Protein AF-0000000066622523 (afdb_homodimer)

Radius of gyration: 17.55 Å; Cα contacts (8 Å, |Δi|>4): 451; chains: 2; bounding box: 36×66×38 Å

GO terms:
  GO:0005654 nucleoplasm (C, IDA)
  GO:0005730 nucleolus (C, IDA)
  GO:0005829 cytosol (C, IDA)

InterPro domains:
  IPR026074 Microtubule associated protein 1 [PTHR13843] (19-120)

Nearest PDB structures (foldseek):
  5vxs-assembly1_B  TM=5.739E-01  e=3.655E-01  Homo sapiens
  5vxc-assembly1_A  TM=5.594E-01  e=6.070E-01  Homo sapiens
  5vxs-assembly2_E  TM=5.810E-01  e=1.145E+00  Homo sapiens
  6o96-assembly1_K  TM=2.466E-01  e=3.364E+00  Homo sapiens
  5vxs-assembly1_B  TM=5.602E-01  e=2.571E-01  Homo sapiens

Sequence (240 aa):
RWAPRTRPRWTSPCRCPLSSAHLVDEEFFQRVRALCYVISGQDQRKEEGMRAVLDALLASKQHWDRDLQVTLIPTFDSVAMHTWYAETHARHQALGITVLGSNSMVSMQDDAFPACKVEFRWAPRTRPRWTSPCRCPLSSAHLVDEEFFQRVRALCYVISGQDQRKEEGMRAVLDALLASKQHWDRDLQVTLIPTFDSVAMHTWYAETHARHQALGITVLGSNSMVSMQDDAFPACKVEF

pLDDT: mean 84.25, std 15.24, range [25.3, 98.06]

Organism: Homo sapiens (NCBI:txid9606)

Foldseek 3Di:
DPPPQLPADEEEEDEDELVVLVVQALVVCLRYPYQEYEYEYDDLVRCPNVLRNVVSNLVNLVVDPDLQAHEYAYQDDHPSVVVSCVVCVVSCVVSNYHYDDNPFDWDFDPVRTDIDGDDD/DPPPQQPADEDEEDEDELVVLVVQALVVCLRYPYQEYEYEYDDLVRCDNVLRNVVSNLVNLVVDPDLAAHEYAYQDDHPSVVVSCVVCVVSCVVSNYHYDDNPFDWDFDPPRTDIDGDDD

Secondary structure (DSSP, 8-state):
--------EEES-EEEEGGGGGG-SHHHHHHEEESEEEEE-SSGGG-TTHHHHHHHHHHHHTT-SS---EEEEESS--HHHHHHHHHHHHHHHHHTEEE--TTS-EEE-SSS--EEE---/--------EEES-EEEEGGGGGG-SHHHHHHEEESEEEEE-SSGGG-TTHHHHHHHHHHHHTT-SS---EEEEESS--HHHHHHHHHHHHHHHHHTEEE--TT--EEE-TTT--EEE---

Solvent-accessible surface area (backbone atoms only — not comparable to full-atom values): 13118 Å² total; per-residue (Å²): 132,80,69,80,73,66,64,63,41,74,26,39,52,26,42,43,38,32,91,51,28,89,61,41,40,38,65,42,42,55,32,50,43,41,44,25,40,34,39,26,48,78,45,89,85,36,55,54,51,47,66,58,33,55,49,18,45,56,65,27,56,76,67,52,88,63,94,57,38,29,36,38,38,38,39,51,85,48,71,66,58,52,51,49,45,68,76,41,45,72,57,26,63,76,62,37,46,45,77,50,66,40,86,50,41,34,29,32,35,55,101,78,66,38,76,37,78,63,82,126,129,84,67,81,72,66,65,63,38,75,27,44,52,25,42,45,39,31,90,51,31,90,63,41,37,39,66,42,42,54,30,51,42,42,44,26,41,36,40,26,45,80,44,88,85,41,55,55,53,46,67,59,33,56,48,17,46,57,64,27,56,76,67,50,88,61,93,59,39,28,36,39,39,37,41,50,83,50,70,65,60,54,52,49,47,68,76,42,43,70,57,27,63,75,61,38,46,46,78,51,64,39,86,49,39,32,28,28,33,62,103,72,57,46,72,36,77,61,82,128

Structure (mmCIF, N/CA/C/O backbone):
data_AF-0000000066622523-model_v1
#
loop_
_entity.id
_entity.type
_entity.pdbx_description
1 polymer 'Microtubule associated protein 1S'
#
loop_
_atom_site.group_PDB
_atom_site.id
_atom_site.type_symbol
_atom_site.label_atom_id
_atom_site.label_alt_id
_atom_site.label_comp_id
_atom_site.label_asym_id
_atom_site.label_entity_id
_atom_site.label_seq_id
_atom_site.pdbx_PDB_ins_code
_atom_site.Cartn_x
_atom_site.Cartn_y
_atom_site.Cartn_z
_atom_site.occupancy
_atom_site.B_iso_or_equiv
_atom_site.auth_seq_id
_atom_site.auth_comp_id
_atom_site.auth_asym_id
_atom_site.auth_atom_id
_atom_site.pdbx_PDB_model_num
ATOM 1 N N . ARG A 1 1 ? -5.543 -34.656 13.672 1 25.61 1 ARG A N 1
ATOM 2 C CA . ARG A 1 1 ? -5.191 -33.438 14.43 1 25.61 1 ARG A CA 1
ATOM 3 C C . ARG A 1 1 ? -5.441 -32.188 13.609 1 25.61 1 ARG A C 1
ATOM 5 O O . ARG A 1 1 ? -5.121 -32.156 12.414 1 25.61 1 ARG A O 1
ATOM 12 N N . TRP A 1 2 ? -6.438 -31.25 13.898 1 26.34 2 TRP A N 1
ATOM 13 C CA . TRP A 1 2 ? -7.031 -30.125 13.195 1 26.34 2 TRP A CA 1
ATOM 14 C C . TRP A 1 2 ? -5.965 -29.109 12.797 1 26.34 2 TRP A C 1
ATOM 16 O O . TRP A 1 2 ? -5.215 -28.609 13.648 1 26.34 2 TRP A O 1
ATOM 26 N N . ALA A 1 3 ? -5.215 -29.297 11.781 1 37.81 3 ALA A N 1
ATOM 27 C CA . ALA A 1 3 ? -4.344 -28.188 11.383 1 37.81 3 ALA A CA 1
ATOM 28 C C . ALA A 1 3 ? -5.023 -26.844 11.617 1 37.81 3 ALA A C 1
ATOM 30 O O . ALA A 1 3 ? -6.211 -26.688 11.328 1 37.81 3 ALA A O 1
ATOM 31 N N . PRO A 1 4 ? -4.73 -26.062 12.609 1 41.97 4 PRO A N 1
ATOM 32 C CA . PRO A 1 4 ? -5.426 -24.812 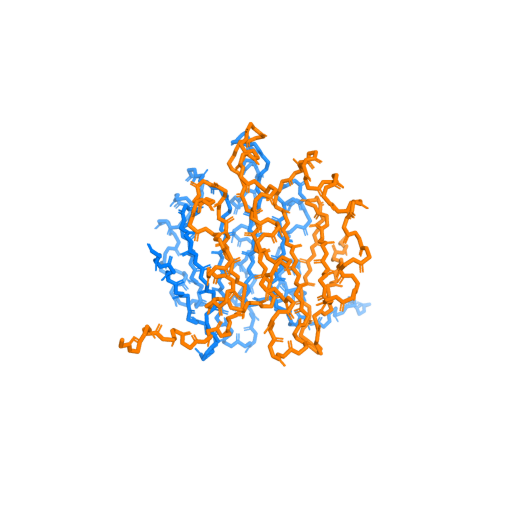12.914 1 41.97 4 PRO A CA 1
ATOM 33 C C . PRO A 1 4 ? -5.793 -24.016 11.664 1 41.97 4 PRO A C 1
ATOM 35 O O . PRO A 1 4 ? -4.922 -23.703 10.844 1 41.97 4 PRO A O 1
ATOM 38 N N . ARG A 1 5 ? -6.922 -24.188 11.055 1 47.81 5 ARG A N 1
ATOM 39 C CA . ARG A 1 5 ? -7.508 -23.547 9.883 1 47.81 5 ARG A CA 1
ATOM 40 C C . ARG A 1 5 ? -7.461 -22.031 10.023 1 47.81 5 ARG A C 1
ATOM 42 O O . ARG A 1 5 ? -8.289 -21.438 10.711 1 47.81 5 ARG A O 1
ATOM 49 N N . THR A 1 6 ? -6.223 -21.594 10.148 1 55.22 6 THR A N 1
ATOM 50 C CA . THR A 1 6 ? -6.273 -20.141 10.312 1 55.22 6 THR A CA 1
ATOM 51 C C . THR A 1 6 ? -7.242 -19.516 9.305 1 55.22 6 THR A C 1
ATOM 53 O O . THR A 1 6 ? -7.223 -19.859 8.125 1 55.22 6 THR A O 1
ATOM 56 N N . ARG A 1 7 ? -8.414 -19.094 9.695 1 68 7 ARG A N 1
ATOM 57 C CA . ARG A 1 7 ? -9.43 -18.375 8.914 1 68 7 ARG A CA 1
ATOM 58 C C . ARG A 1 7 ? -8.789 -17.297 8.047 1 68 7 ARG A C 1
ATOM 60 O O . ARG A 1 7 ? -7.871 -16.609 8.484 1 68 7 ARG A O 1
ATOM 67 N N . PRO A 1 8 ? -9.156 -17.469 6.875 1 76.38 8 PRO A N 1
ATOM 68 C CA . PRO A 1 8 ? -8.641 -16.422 5.996 1 76.38 8 PRO A CA 1
ATOM 69 C C . PRO A 1 8 ? -8.898 -15.016 6.543 1 76.38 8 PRO A C 1
ATOM 71 O O . PRO A 1 8 ? -9.953 -14.766 7.137 1 76.38 8 PRO A O 1
ATOM 74 N N . ARG A 1 9 ? -7.887 -14.242 6.723 1 78.44 9 ARG A N 1
ATOM 75 C CA . ARG A 1 9 ? -7.992 -12.828 7.07 1 78.44 9 ARG A CA 1
ATOM 76 C C . ARG A 1 9 ? -8.023 -11.961 5.816 1 78.44 9 ARG A C 1
ATOM 78 O O . ARG A 1 9 ? -7.117 -12.023 4.984 1 78.44 9 ARG A O 1
ATOM 85 N N . TRP A 1 10 ? -9.234 -11.297 5.578 1 78.94 10 TRP A N 1
ATOM 86 C CA . TRP A 1 10 ? -9.328 -10.336 4.484 1 78.94 10 TRP A CA 1
ATOM 87 C C . TRP A 1 10 ? -8.828 -8.969 4.918 1 78.94 10 TRP A C 1
ATOM 89 O O . TRP A 1 10 ? -9.336 -8.391 5.887 1 78.94 10 TRP A O 1
ATOM 99 N N . THR A 1 11 ? -7.738 -8.57 4.344 1 80 11 THR A N 1
ATOM 100 C CA . THR A 1 11 ? -7.098 -7.34 4.793 1 80 11 THR A CA 1
ATOM 101 C C . THR A 1 11 ? -6.969 -6.348 3.645 1 80 11 THR A C 1
ATOM 103 O O . THR A 1 11 ? -7.164 -6.703 2.48 1 80 11 THR A O 1
ATOM 106 N N . SER A 1 12 ? -6.887 -5.035 4.027 1 82.56 12 SER A N 1
ATOM 107 C CA . SER A 1 12 ? -6.5 -4 3.072 1 82.56 12 SER A CA 1
ATOM 108 C C . SER A 1 12 ? -5.027 -4.109 2.699 1 82.56 12 SER A C 1
ATOM 110 O O . SER A 1 12 ? -4.387 -5.129 2.965 1 82.56 12 SER A O 1
ATOM 112 N N . PRO A 1 13 ? -4.344 -3.148 2.328 1 87.88 13 PRO A N 1
ATOM 113 C CA . PRO A 1 13 ? -3.027 -3.422 1.746 1 87.88 13 PRO A CA 1
ATOM 114 C C . PRO A 1 13 ? -2.107 -4.18 2.701 1 87.88 13 PRO A C 1
ATOM 116 O O . PRO A 1 13 ? -2.143 -3.947 3.912 1 87.88 13 PRO A O 1
ATOM 119 N N . CYS A 1 14 ? -1.389 -5.078 2.191 1 91.5 14 CYS A N 1
ATOM 120 C CA . CYS A 1 14 ? -0.365 -5.836 2.902 1 91.5 14 CYS A CA 1
ATOM 121 C C . CYS A 1 14 ? 1.013 -5.59 2.301 1 91.5 14 CYS A C 1
ATOM 123 O O . CYS A 1 14 ? 1.197 -5.719 1.089 1 91.5 14 CYS A O 1
ATOM 125 N N . ARG A 1 15 ? 1.931 -5.16 3.141 1 92.19 15 ARG A N 1
ATOM 126 C CA . ARG A 1 15 ? 3.311 -5.008 2.688 1 92.19 15 ARG A CA 1
ATOM 127 C C . ARG A 1 15 ? 4.078 -6.316 2.822 1 92.19 15 ARG A C 1
ATOM 129 O O . ARG A 1 15 ? 4.07 -6.941 3.885 1 92.19 15 ARG A O 1
ATOM 136 N N . CYS A 1 16 ? 4.805 -6.617 1.772 1 91.25 16 CYS A N 1
ATOM 137 C CA . CYS A 1 16 ? 5.613 -7.832 1.707 1 91.25 16 CYS A CA 1
ATOM 138 C C . CYS A 1 16 ? 7.059 -7.504 1.347 1 91.25 16 CYS A C 1
ATOM 140 O O . CYS A 1 16 ? 7.426 -7.508 0.17 1 91.25 16 CYS A O 1
ATOM 142 N N . PRO A 1 17 ? 7.898 -7.281 2.342 1 88.06 17 PRO A N 1
ATOM 143 C CA . PRO A 1 17 ? 9.312 -7.047 2.031 1 88.06 17 PRO A CA 1
ATOM 144 C C . PRO A 1 17 ? 10.016 -8.297 1.505 1 88.06 17 PRO A C 1
ATOM 146 O O . PRO A 1 17 ? 9.836 -9.383 2.057 1 88.06 17 PRO A O 1
ATOM 149 N N . LEU A 1 18 ? 10.82 -8.102 0.472 1 88.31 18 LEU A N 1
ATOM 150 C CA . LEU A 1 18 ? 11.5 -9.258 -0.101 1 88.31 18 LEU A CA 1
ATOM 151 C C . LEU A 1 18 ? 12.539 -9.812 0.869 1 88.31 18 LEU A C 1
ATOM 153 O O . LEU A 1 18 ? 12.969 -10.961 0.737 1 88.31 18 LEU A O 1
ATOM 157 N N .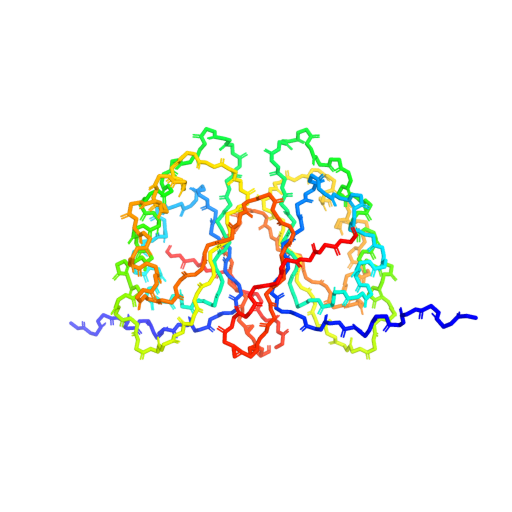 SER A 1 19 ? 12.922 -8.953 1.778 1 85.75 19 SER A N 1
ATOM 158 C CA . SER A 1 19 ? 13.836 -9.438 2.805 1 85.75 19 SER A CA 1
ATOM 159 C C . SER A 1 19 ? 13.219 -10.57 3.613 1 85.75 19 SER A C 1
ATOM 161 O O . SER A 1 19 ? 13.93 -11.352 4.242 1 85.75 19 SER A O 1
ATOM 163 N N . SER A 1 20 ? 11.875 -10.648 3.664 1 87.12 20 SER A N 1
ATOM 164 C CA . SER A 1 20 ? 11.156 -11.703 4.375 1 87.12 20 SER A CA 1
ATOM 165 C C . SER A 1 20 ? 10.43 -12.625 3.408 1 87.12 20 SER A C 1
ATOM 167 O O . SER A 1 20 ? 9.383 -13.18 3.744 1 87.12 20 SER A O 1
ATOM 169 N N . ALA A 1 21 ? 10.977 -12.742 2.287 1 90.62 21 ALA A N 1
ATOM 170 C CA . ALA A 1 21 ? 10.328 -13.516 1.23 1 90.62 21 ALA A CA 1
ATOM 171 C C . ALA A 1 21 ? 10.086 -14.961 1.669 1 90.62 21 ALA A C 1
ATOM 173 O O . ALA A 1 21 ? 9.109 -15.586 1.257 1 90.62 21 ALA A O 1
ATOM 174 N N . HIS A 1 22 ? 10.961 -15.523 2.424 1 90.25 22 HIS A N 1
ATOM 175 C CA . HIS A 1 22 ? 10.852 -16.906 2.855 1 90.25 22 HIS A CA 1
ATOM 176 C C . HIS A 1 22 ? 9.586 -17.141 3.668 1 90.25 22 HIS A C 1
ATOM 178 O O . HIS A 1 22 ? 9.102 -18.266 3.77 1 90.25 22 HIS A O 1
ATOM 184 N N . LEU A 1 23 ? 9 -16.078 4.176 1 91.44 23 LEU A N 1
ATOM 185 C CA . LEU A 1 23 ? 7.793 -16.188 4.988 1 91.44 23 LEU A CA 1
ATOM 186 C C . LEU A 1 23 ? 6.547 -15.961 4.145 1 91.44 23 LEU A C 1
ATOM 188 O O . LEU A 1 23 ? 5.426 -16.203 4.605 1 91.44 23 LEU A O 1
ATOM 192 N N . VAL A 1 24 ? 6.723 -15.578 2.924 1 93.81 24 VAL A N 1
ATOM 193 C CA . VAL A 1 24 ? 5.602 -15.219 2.061 1 93.81 24 VAL A CA 1
ATOM 194 C C . VAL A 1 24 ? 5.387 -16.312 1.018 1 93.81 24 VAL A C 1
ATOM 196 O O . VAL A 1 24 ? 5.613 -16.109 -0.175 1 93.81 24 VAL A O 1
ATOM 199 N N . ASP A 1 25 ? 4.891 -17.422 1.543 1 95.81 25 ASP A N 1
ATOM 200 C CA . ASP A 1 25 ? 4.633 -18.578 0.697 1 95.81 25 ASP A CA 1
ATOM 201 C C . ASP A 1 25 ? 3.141 -18.734 0.415 1 95.81 25 ASP A C 1
ATOM 203 O O . ASP A 1 25 ? 2.35 -17.844 0.714 1 95.81 25 ASP A O 1
ATOM 207 N N . GLU A 1 26 ? 2.775 -19.844 -0.253 1 96.75 26 GLU A N 1
ATOM 208 C CA . GLU A 1 26 ? 1.381 -20.094 -0.614 1 96.75 26 GLU A CA 1
ATOM 209 C C . GLU A 1 26 ? 0.476 -20.031 0.614 1 96.75 26 GLU A C 1
ATOM 211 O O . GLU A 1 26 ? -0.641 -19.516 0.546 1 96.75 26 GLU A O 1
ATOM 216 N N . GLU A 1 27 ? 0.988 -20.578 1.758 1 94.44 27 GLU A N 1
ATOM 217 C CA . GLU A 1 27 ? 0.207 -20.562 2.99 1 94.44 27 GLU A CA 1
ATOM 218 C C . GLU A 1 27 ? -0.057 -19.141 3.469 1 94.44 27 GLU A C 1
ATOM 220 O O . GLU A 1 27 ? -1.137 -18.844 3.986 1 94.44 27 GLU A O 1
ATOM 225 N N . PHE A 1 28 ? 0.966 -18.328 3.396 1 93.62 28 PHE A N 1
ATOM 226 C CA . PHE A 1 28 ? 0.786 -16.922 3.748 1 93.62 28 PHE A CA 1
ATOM 227 C C . PHE A 1 28 ? -0.41 -16.328 3.014 1 93.62 28 PHE A C 1
ATOM 229 O O . PHE A 1 28 ? -1.279 -15.703 3.629 1 93.62 28 PHE A O 1
ATOM 236 N N . PHE A 1 29 ? -0.529 -16.578 1.699 1 94.81 29 PHE A N 1
ATOM 237 C CA . PHE A 1 29 ? -1.565 -15.961 0.875 1 94.81 29 PHE A CA 1
ATOM 238 C C . PHE A 1 29 ? -2.908 -16.656 1.1 1 94.81 29 PHE A C 1
ATOM 240 O O . PHE A 1 29 ? -3.955 -16.109 0.735 1 94.81 29 PHE A O 1
ATOM 247 N N . GLN A 1 30 ? -2.885 -17.859 1.63 1 93.88 30 GLN A N 1
ATOM 248 C CA . GLN A 1 30 ? -4.141 -18.484 2.043 1 93.88 30 GLN A CA 1
ATOM 249 C C . GLN A 1 30 ? -4.691 -17.828 3.305 1 93.88 30 GLN A C 1
ATOM 251 O O . GLN A 1 30 ? -5.906 -17.719 3.475 1 93.88 30 GLN A O 1
ATOM 256 N N . ARG A 1 31 ? -3.773 -17.391 4.113 1 91 31 ARG A N 1
ATOM 257 C CA . ARG A 1 31 ? -4.168 -16.828 5.395 1 91 31 ARG A CA 1
ATOM 258 C C . ARG A 1 31 ? -4.434 -15.328 5.266 1 91 31 ARG A C 1
ATOM 260 O O . ARG A 1 31 ? -5.371 -14.797 5.871 1 91 31 ARG A O 1
ATOM 267 N N . VAL A 1 32 ? -3.566 -14.68 4.539 1 91.62 32 VAL A N 1
ATOM 268 C CA . VAL A 1 32 ? -3.654 -13.234 4.352 1 91.62 32 VAL A CA 1
ATOM 269 C C . VAL A 1 32 ? -4.16 -12.93 2.945 1 91.62 32 VAL A C 1
ATOM 271 O O . VAL A 1 32 ? -3.373 -12.859 1.998 1 91.62 32 VAL A O 1
ATOM 274 N N . ARG A 1 33 ? -5.418 -12.766 2.811 1 92.31 33 ARG A N 1
ATOM 275 C CA . ARG A 1 33 ? -6.059 -12.445 1.54 1 92.31 33 ARG A CA 1
ATOM 276 C C . ARG A 1 33 ? -6.367 -10.953 1.439 1 92.31 33 ARG A C 1
ATOM 278 O O . ARG A 1 33 ? -7.398 -10.492 1.929 1 92.31 33 ARG A O 1
ATOM 285 N N . ALA A 1 34 ? -5.445 -10.242 0.796 1 90.62 34 ALA A N 1
ATOM 286 C CA . ALA A 1 34 ? -5.531 -8.789 0.752 1 90.62 34 ALA A CA 1
ATOM 287 C C . ALA A 1 34 ? -5.969 -8.305 -0.628 1 90.62 34 ALA A C 1
ATOM 289 O O . ALA A 1 34 ? -5.758 -8.992 -1.629 1 90.62 34 ALA A O 1
ATOM 290 N N . LEU A 1 35 ? -6.57 -7.16 -0.624 1 88.19 35 LEU A N 1
ATOM 291 C CA . LEU A 1 35 ? -6.953 -6.547 -1.892 1 88.19 35 LEU A CA 1
ATOM 292 C C . LEU A 1 35 ? -5.73 -6.016 -2.631 1 88.19 35 LEU A C 1
ATOM 294 O O . LEU A 1 35 ? -5.766 -5.844 -3.852 1 88.19 35 LEU A O 1
ATOM 298 N N . CYS A 1 36 ? -4.621 -5.719 -1.892 1 91.12 36 CYS A N 1
ATOM 299 C CA . CYS A 1 36 ? -3.395 -5.164 -2.455 1 91.12 36 CYS A CA 1
ATOM 300 C C . CYS A 1 36 ? -2.168 -5.699 -1.727 1 91.12 36 CYS A C 1
ATOM 302 O O . CYS A 1 36 ? -2.137 -5.73 -0.495 1 91.12 36 CYS A O 1
ATOM 304 N N . TYR A 1 37 ? -1.232 -6.191 -2.473 1 93.06 37 TYR A N 1
ATOM 305 C CA . TYR A 1 37 ? 0.066 -6.562 -1.925 1 93.06 37 TYR A CA 1
ATOM 306 C C . TYR A 1 37 ? 1.157 -5.617 -2.41 1 93.06 37 TYR A C 1
ATOM 308 O O . TYR A 1 37 ? 1.354 -5.457 -3.617 1 93.06 37 TYR A O 1
ATOM 316 N N . VAL A 1 38 ? 1.847 -4.973 -1.503 1 92.38 38 VAL A N 1
ATOM 317 C CA . VAL A 1 38 ? 2.996 -4.129 -1.81 1 92.38 38 VAL A CA 1
ATOM 318 C C . VAL A 1 38 ? 4.285 -4.938 -1.684 1 92.38 38 VAL A C 1
ATOM 320 O O . VAL A 1 38 ? 4.645 -5.379 -0.589 1 92.38 38 VAL A O 1
ATOM 323 N N . ILE A 1 39 ? 4.969 -5.141 -2.826 1 91.88 39 ILE A N 1
ATOM 324 C CA . ILE A 1 39 ? 6.23 -5.867 -2.842 1 91.88 39 ILE A CA 1
ATOM 325 C C . ILE A 1 39 ? 7.395 -4.879 -2.805 1 91.88 39 ILE A C 1
ATOM 327 O O . ILE A 1 39 ? 7.605 -4.125 -3.756 1 91.88 39 ILE A O 1
ATOM 331 N N . SER A 1 40 ? 8.078 -4.918 -1.701 1 88 40 SER A N 1
ATOM 332 C CA . SER A 1 40 ? 9.164 -3.957 -1.537 1 88 40 SER A CA 1
ATOM 333 C C . SER A 1 40 ? 10.516 -4.66 -1.455 1 88 40 SER A C 1
ATOM 335 O O . SER A 1 40 ? 10.602 -5.793 -0.977 1 88 40 SER A O 1
ATOM 337 N N . GLY A 1 41 ? 11.602 -4.012 -2.125 1 78.12 41 GLY A N 1
ATOM 338 C CA . GLY A 1 41 ? 12.977 -4.477 -2.076 1 78.12 41 GLY A CA 1
ATOM 339 C C . GLY A 1 41 ? 13.969 -3.385 -1.708 1 78.12 41 GLY A C 1
ATOM 340 O O . GLY A 1 41 ? 13.672 -2.197 -1.859 1 78.12 41 GLY A O 1
ATOM 341 N N . GLN A 1 42 ? 14.859 -3.633 -0.932 1 62 42 GLN A N 1
ATOM 342 C CA . GLN A 1 42 ? 15.875 -2.648 -0.568 1 62 42 GLN A CA 1
ATOM 343 C C . GLN A 1 42 ? 16.906 -2.482 -1.682 1 62 42 GLN A C 1
ATOM 345 O O . GLN A 1 42 ? 17.453 -1.392 -1.874 1 62 42 GLN A O 1
ATOM 350 N N . ASP A 1 43 ? 17.547 -3.484 -2.277 1 57.97 43 ASP A N 1
ATOM 351 C CA . ASP A 1 43 ? 18.641 -3.414 -3.244 1 57.97 43 ASP A CA 1
ATOM 352 C C . ASP A 1 43 ? 18.328 -4.238 -4.492 1 57.97 43 ASP A C 1
ATOM 354 O O . ASP A 1 43 ? 17.5 -5.148 -4.445 1 57.97 43 ASP A O 1
ATOM 358 N N . GLN A 1 44 ? 18.703 -3.527 -5.699 1 54.88 44 GLN A N 1
ATOM 359 C CA . GLN A 1 44 ? 18.609 -4.258 -6.961 1 54.88 44 GLN A CA 1
ATOM 360 C C . GLN A 1 44 ? 18.922 -5.742 -6.758 1 54.88 44 GLN A C 1
ATOM 362 O O . GLN A 1 44 ? 18.406 -6.59 -7.488 1 54.88 44 GLN A O 1
ATOM 367 N N . ARG A 1 45 ? 20.031 -5.902 -5.953 1 52.47 45 ARG A N 1
ATOM 368 C CA . ARG A 1 45 ? 20.516 -7.27 -5.762 1 52.47 45 ARG A CA 1
ATOM 369 C C . ARG A 1 45 ? 19.469 -8.125 -5.055 1 52.47 45 ARG A C 1
ATOM 371 O O . ARG A 1 45 ? 19.516 -9.352 -5.129 1 52.47 45 ARG A O 1
ATOM 378 N N . LYS A 1 46 ? 18.328 -7.484 -4.66 1 65.19 46 LYS A N 1
ATOM 379 C C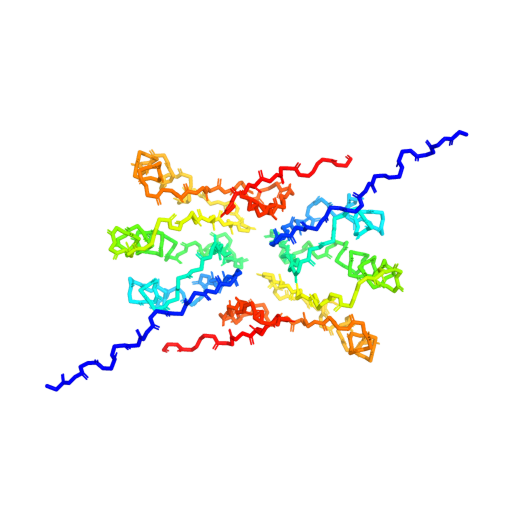A . LYS A 1 46 ? 17.578 -8.305 -3.705 1 65.19 46 LYS A CA 1
ATOM 380 C C . LYS A 1 46 ? 16.219 -8.695 -4.258 1 65.19 46 LYS A C 1
ATOM 382 O O . LYS A 1 46 ? 15.227 -8.695 -3.531 1 65.19 46 LYS A O 1
ATOM 387 N N . GLU A 1 47 ? 16.266 -8.781 -5.504 1 82.12 47 GLU A N 1
ATOM 388 C CA . GLU A 1 47 ? 15.023 -9.367 -6.016 1 82.12 47 GLU A CA 1
ATOM 389 C C . GLU A 1 47 ? 14.961 -10.867 -5.723 1 82.12 47 GLU A C 1
ATOM 391 O O . GLU A 1 47 ? 14.047 -11.555 -6.184 1 82.12 47 GLU A O 1
ATOM 396 N N . GLU A 1 48 ? 15.906 -11.203 -5.027 1 86 48 GLU A N 1
ATOM 397 C CA . GLU A 1 48 ? 15.898 -12.609 -4.633 1 86 48 GLU A CA 1
ATOM 398 C C . GLU A 1 48 ? 14.602 -12.977 -3.924 1 86 48 GLU A C 1
ATOM 400 O O . GLU A 1 48 ? 14.18 -12.289 -2.992 1 86 48 GLU A O 1
ATOM 405 N N . GLY A 1 49 ? 13.945 -14.07 -4.402 1 90.81 49 GLY A N 1
ATOM 406 C CA . GLY A 1 49 ? 12.703 -14.539 -3.809 1 90.81 49 GLY A CA 1
ATOM 407 C C . GLY A 1 49 ? 11.469 -13.953 -4.473 1 90.81 49 GLY A C 1
ATOM 408 O O . GLY A 1 49 ? 10.352 -14.398 -4.211 1 90.81 49 GLY A O 1
ATOM 409 N N . MET A 1 50 ? 11.703 -13.039 -5.352 1 93.12 50 MET A N 1
ATOM 410 C CA . MET A 1 50 ? 10.578 -12.352 -5.98 1 93.12 50 MET A CA 1
ATOM 411 C C . MET A 1 50 ? 9.711 -13.336 -6.762 1 93.12 50 MET A C 1
ATOM 413 O O . MET A 1 50 ? 8.492 -13.367 -6.578 1 93.12 50 MET A O 1
ATOM 417 N N . ARG A 1 51 ? 10.344 -14.195 -7.602 1 94.56 51 ARG A N 1
ATOM 418 C CA . ARG A 1 51 ? 9.586 -15.141 -8.414 1 94.56 51 ARG A CA 1
ATOM 419 C C . ARG A 1 51 ? 8.805 -16.109 -7.535 1 94.56 51 ARG A C 1
ATOM 421 O O . ARG A 1 51 ? 7.645 -16.422 -7.82 1 94.56 51 ARG A O 1
ATOM 428 N N . ALA A 1 52 ? 9.469 -16.516 -6.484 1 96 52 ALA A N 1
ATOM 429 C CA . ALA A 1 52 ? 8.812 -17.453 -5.578 1 96 52 ALA A CA 1
ATOM 430 C C . ALA A 1 52 ? 7.586 -16.812 -4.934 1 96 52 ALA A C 1
ATOM 432 O O . ALA A 1 52 ? 6.535 -17.453 -4.812 1 96 52 ALA A O 1
ATOM 433 N N . VAL A 1 53 ? 7.703 -15.602 -4.527 1 95.69 53 VAL A N 1
ATOM 434 C CA . VAL A 1 53 ? 6.609 -14.867 -3.898 1 95.69 53 VAL A CA 1
ATOM 435 C C . VAL A 1 53 ? 5.465 -14.695 -4.895 1 95.69 53 VAL A C 1
ATOM 437 O O . VAL A 1 53 ? 4.305 -14.969 -4.57 1 95.69 53 VAL A O 1
ATOM 440 N N . LEU A 1 54 ? 5.785 -14.297 -6.078 1 97.12 54 LEU A N 1
ATOM 441 C CA . LEU A 1 54 ? 4.781 -14.039 -7.105 1 97.12 54 LEU A CA 1
ATOM 442 C C . LEU A 1 54 ? 4.066 -15.336 -7.496 1 97.12 54 LEU A C 1
ATOM 444 O O . LEU A 1 54 ? 2.84 -15.352 -7.617 1 97.12 54 LEU A O 1
ATOM 448 N N . ASP A 1 55 ? 4.844 -16.391 -7.637 1 97.75 55 ASP A N 1
ATOM 449 C CA . ASP A 1 55 ? 4.258 -17.703 -7.953 1 97.75 55 ASP A CA 1
ATOM 450 C C . ASP A 1 55 ? 3.355 -18.188 -6.82 1 97.75 55 ASP A C 1
ATOM 452 O O . ASP A 1 55 ? 2.336 -18.828 -7.066 1 97.75 55 ASP A O 1
ATOM 456 N N . ALA A 1 56 ? 3.754 -17.953 -5.625 1 98.06 56 ALA A N 1
ATOM 457 C CA . ALA A 1 56 ? 2.955 -18.344 -4.469 1 98.06 56 ALA A CA 1
ATOM 458 C C . ALA A 1 56 ? 1.594 -17.656 -4.48 1 98.06 56 ALA A C 1
ATOM 460 O O . ALA A 1 56 ? 0.578 -18.266 -4.141 1 98.06 56 ALA A O 1
ATOM 461 N N . LEU A 1 57 ? 1.589 -16.406 -4.836 1 97.5 57 LEU A N 1
ATOM 462 C CA . LEU A 1 57 ? 0.317 -15.703 -4.93 1 97.5 57 LEU A CA 1
ATOM 463 C C . LEU A 1 57 ? -0.597 -16.359 -5.957 1 97.5 57 LEU A C 1
ATOM 465 O O . LEU A 1 57 ? -1.775 -16.609 -5.684 1 97.5 57 LEU A O 1
ATOM 469 N N . LEU A 1 58 ? -0.07 -16.703 -7.133 1 97.81 58 LEU A N 1
ATOM 470 C CA . LEU A 1 58 ? -0.859 -17.344 -8.188 1 97.81 58 LEU A CA 1
ATOM 471 C C . LEU A 1 58 ? -1.409 -18.688 -7.719 1 97.81 58 LEU A C 1
ATOM 473 O O . LEU A 1 58 ? -2.592 -18.984 -7.91 1 97.81 58 LEU A O 1
ATOM 477 N N . ALA A 1 59 ? -0.498 -19.391 -7.152 1 97.88 59 ALA A N 1
ATOM 478 C CA . ALA A 1 59 ? -0.869 -20.719 -6.695 1 97.88 59 ALA A CA 1
ATOM 479 C C . ALA A 1 59 ? -1.989 -20.656 -5.66 1 97.88 59 ALA A C 1
ATOM 481 O O . ALA A 1 59 ? -2.889 -21.5 -5.656 1 97.88 59 ALA A O 1
ATOM 482 N N . SER A 1 60 ? -1.92 -19.703 -4.758 1 97.38 60 SER A N 1
ATOM 483 C CA . SER A 1 60 ? -2.922 -19.578 -3.703 1 97.38 60 SER A CA 1
ATOM 484 C C . SER A 1 60 ? -4.23 -19.016 -4.246 1 97.38 60 SER A C 1
ATOM 486 O O . SER A 1 60 ? -5.312 -19.5 -3.896 1 97.38 60 SER A O 1
ATOM 488 N N . LYS A 1 61 ? -4.102 -18 -5.082 1 96.44 61 LYS A N 1
ATOM 489 C CA . LYS A 1 61 ? -5.262 -17.25 -5.57 1 96.44 61 LYS A CA 1
ATOM 490 C C . LYS A 1 61 ? -6.254 -18.172 -6.266 1 96.44 61 LYS A C 1
ATOM 492 O O . LYS A 1 61 ? -7.465 -17.953 -6.219 1 96.44 61 LYS A O 1
ATOM 497 N N . GLN A 1 62 ? -5.812 -19.203 -6.902 1 95.31 62 GLN A N 1
ATOM 498 C CA . GLN A 1 62 ? -6.672 -20.141 -7.621 1 95.31 62 GLN A CA 1
ATOM 499 C C . GLN A 1 62 ? -7.645 -20.844 -6.668 1 95.31 62 GLN A C 1
ATOM 501 O O . GLN A 1 62 ? -8.68 -21.359 -7.098 1 95.31 62 GLN A O 1
ATOM 506 N N . HIS A 1 63 ? -7.312 -20.75 -5.371 1 95.12 63 HIS A N 1
ATOM 507 C CA . HIS A 1 63 ? -8.102 -21.5 -4.406 1 95.12 63 HIS A CA 1
ATOM 508 C C . HIS A 1 63 ? -8.969 -20.578 -3.561 1 95.12 63 HIS A C 1
ATOM 510 O O . HIS A 1 63 ? -9.703 -21.031 -2.684 1 95.12 63 HIS A O 1
ATOM 516 N N . TRP A 1 64 ? -8.781 -19.297 -3.811 1 94.19 64 TRP A N 1
ATOM 517 C CA . TRP A 1 64 ? -9.594 -18.359 -3.029 1 94.19 64 TRP A CA 1
ATOM 518 C C . TRP A 1 64 ? -11.07 -18.531 -3.338 1 94.19 64 TRP A C 1
ATOM 520 O O . TRP A 1 64 ? -11.453 -18.781 -4.488 1 94.19 64 TRP A O 1
ATOM 530 N N . ASP A 1 65 ? -11.914 -18.391 -2.385 1 89.75 65 ASP A N 1
ATOM 531 C CA . ASP A 1 65 ? -13.344 -18.625 -2.52 1 89.75 65 ASP A CA 1
ATOM 532 C C . ASP A 1 65 ? -14.062 -17.375 -3.023 1 89.75 65 ASP A C 1
ATOM 534 O O . ASP A 1 65 ? -15.164 -17.469 -3.574 1 89.75 65 ASP A O 1
ATOM 538 N N . ARG A 1 66 ? -13.484 -16.266 -2.828 1 86.5 66 ARG A N 1
ATOM 539 C CA . ARG A 1 66 ? -14.07 -15.008 -3.291 1 86.5 66 ARG A CA 1
ATOM 540 C C . ARG A 1 66 ? -13.375 -14.508 -4.547 1 86.5 66 ARG A C 1
ATOM 542 O O . ARG A 1 66 ? -12.156 -14.672 -4.695 1 86.5 66 ARG A O 1
ATOM 549 N N . ASP A 1 67 ? -14.258 -13.906 -5.41 1 88.12 67 ASP A N 1
ATOM 550 C CA . ASP A 1 67 ? -13.703 -13.289 -6.613 1 88.12 67 ASP A CA 1
ATOM 551 C C . ASP A 1 67 ? -13.109 -11.922 -6.309 1 88.12 67 ASP A C 1
ATOM 553 O O . ASP A 1 67 ? -13.484 -10.922 -6.922 1 88.12 67 ASP A O 1
ATOM 557 N N . LEU A 1 68 ? -12.219 -11.992 -5.395 1 87 68 LEU A N 1
ATOM 558 C CA . LEU A 1 68 ? -11.57 -10.758 -4.969 1 87 68 LEU A CA 1
ATOM 559 C C . LEU A 1 68 ? -10.523 -10.32 -5.984 1 87 68 LEU A C 1
ATOM 561 O O . LEU A 1 68 ? -9.648 -11.102 -6.363 1 87 68 LEU A O 1
ATOM 565 N N . GLN A 1 69 ? -10.711 -9.078 -6.473 1 90.19 69 GLN A N 1
ATOM 566 C CA . GLN A 1 69 ? -9.648 -8.508 -7.297 1 90.19 69 GLN A CA 1
ATOM 567 C C . GLN A 1 69 ? -8.43 -8.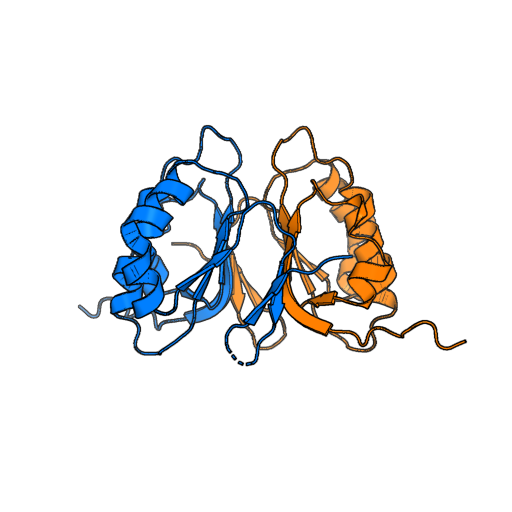148 -6.453 1 90.19 69 GLN A C 1
ATOM 569 O O . GLN A 1 69 ? -8.57 -7.625 -5.344 1 90.19 69 GLN A O 1
ATOM 574 N N . VAL A 1 70 ? -7.262 -8.547 -6.992 1 92.81 70 VAL A N 1
ATOM 575 C CA . VAL A 1 70 ? -6.035 -8.297 -6.246 1 92.81 70 VAL A CA 1
ATOM 576 C C . VAL A 1 70 ? -5.113 -7.383 -7.051 1 92.81 70 VAL A C 1
ATOM 578 O O . VAL A 1 70 ? -4.969 -7.555 -8.266 1 92.81 70 VAL A O 1
ATOM 581 N N . THR A 1 71 ? -4.539 -6.383 -6.391 1 91.38 71 THR A N 1
ATOM 582 C CA . THR A 1 71 ? -3.547 -5.516 -7.016 1 91.38 71 THR A CA 1
ATOM 583 C C . THR A 1 71 ? -2.162 -5.758 -6.422 1 91.38 71 THR A C 1
ATOM 585 O O . THR A 1 71 ? -2.006 -5.809 -5.199 1 91.38 71 THR A O 1
ATOM 588 N N . LEU A 1 72 ? -1.234 -5.98 -7.285 1 93.44 72 LEU A N 1
ATOM 589 C CA . LEU A 1 72 ? 0.168 -6.07 -6.895 1 93.44 72 LEU A CA 1
ATOM 590 C C . LEU A 1 72 ? 0.896 -4.762 -7.176 1 93.44 72 LEU A C 1
ATOM 592 O O . LEU A 1 72 ? 0.839 -4.238 -8.289 1 93.44 72 LEU A O 1
AT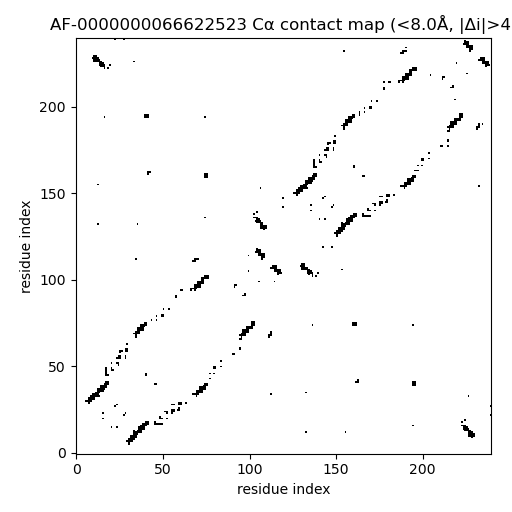OM 596 N N . ILE A 1 73 ? 1.599 -4.223 -6.18 1 90.19 73 ILE A N 1
ATOM 597 C CA . ILE A 1 73 ? 2.332 -2.973 -6.324 1 90.19 73 ILE A CA 1
ATOM 598 C C . ILE A 1 73 ? 3.814 -3.205 -6.035 1 90.19 73 ILE A C 1
ATOM 600 O O . ILE A 1 73 ? 4.246 -3.139 -4.883 1 90.19 73 ILE A O 1
ATOM 604 N N . PRO A 1 74 ? 4.613 -3.375 -7.074 1 90.25 74 PRO A N 1
ATOM 605 C CA . PRO A 1 74 ? 6.062 -3.395 -6.863 1 90.25 74 PRO A CA 1
ATOM 606 C C . PRO A 1 74 ? 6.637 -2.004 -6.602 1 90.25 74 PRO A C 1
ATOM 608 O O . PRO A 1 74 ? 6.227 -1.03 -7.238 1 90.25 74 PRO A O 1
ATOM 611 N N . THR A 1 75 ? 7.461 -1.88 -5.691 1 88.06 75 THR A N 1
ATOM 612 C CA . THR A 1 75 ? 8.008 -0.568 -5.355 1 88.06 75 THR A CA 1
ATOM 613 C C . THR A 1 75 ? 9.367 -0.365 -6.016 1 88.06 75 THR A C 1
ATOM 615 O O . THR A 1 75 ? 10.047 0.634 -5.762 1 88.06 75 THR A O 1
ATOM 618 N N . PHE A 1 76 ? 9.797 -1.304 -6.758 1 82.81 76 PHE A N 1
ATOM 619 C CA . PHE A 1 76 ? 11.047 -1.19 -7.504 1 82.81 76 PHE A CA 1
ATOM 620 C C . PHE A 1 76 ? 10.953 -1.938 -8.828 1 82.81 76 PHE A C 1
ATOM 622 O O . PHE A 1 76 ? 10.148 -2.857 -8.977 1 82.81 76 PHE A O 1
ATOM 629 N N . ASP A 1 77 ? 11.773 -1.464 -9.766 1 83.31 77 ASP A N 1
ATOM 630 C CA . ASP A 1 77 ? 11.836 -2.135 -11.062 1 83.31 77 ASP A CA 1
ATOM 631 C C . ASP A 1 77 ? 12.703 -3.389 -10.984 1 83.31 77 ASP A C 1
ATOM 633 O O . ASP A 1 77 ? 13.766 -3.383 -10.352 1 83.31 77 ASP A O 1
ATOM 637 N N . SER A 1 78 ? 12.195 -4.418 -11.523 1 85.06 78 SER A N 1
ATOM 638 C CA . SER A 1 78 ? 12.938 -5.676 -11.539 1 85.06 78 SER A CA 1
ATOM 639 C C . SER A 1 78 ? 12.703 -6.445 -12.836 1 85.06 78 SER A C 1
ATOM 641 O O . SER A 1 78 ? 11.57 -6.512 -13.32 1 85.06 78 SER A O 1
ATOM 643 N N . VAL A 1 79 ? 13.805 -7.051 -13.305 1 89.44 79 VAL A N 1
ATOM 644 C CA . VAL A 1 79 ? 13.688 -7.895 -14.492 1 89.44 79 VAL A CA 1
ATOM 645 C C . VAL A 1 79 ? 12.797 -9.094 -14.188 1 89.44 79 VAL A C 1
ATOM 647 O O . VAL A 1 79 ? 12 -9.516 -15.031 1 89.44 79 VAL A O 1
ATOM 650 N N . ALA A 1 80 ? 12.891 -9.586 -12.969 1 90.25 80 ALA A N 1
ATOM 651 C CA . ALA A 1 80 ? 12.109 -10.758 -12.57 1 90.25 80 ALA A CA 1
ATOM 652 C C . ALA A 1 80 ? 10.609 -10.445 -12.609 1 90.25 80 ALA A C 1
ATOM 654 O O . ALA A 1 80 ? 9.82 -11.266 -13.086 1 90.25 80 ALA A O 1
ATOM 655 N N . MET A 1 81 ? 10.227 -9.305 -12.148 1 91.06 81 MET A N 1
ATOM 656 C CA . MET A 1 81 ? 8.82 -8.906 -12.164 1 91.06 81 MET A CA 1
ATOM 657 C C . MET A 1 81 ? 8.32 -8.75 -13.594 1 91.06 81 MET A C 1
ATOM 659 O O . MET A 1 81 ? 7.219 -9.195 -13.93 1 91.06 81 MET A O 1
ATOM 663 N N . HIS A 1 82 ? 9.133 -8.227 -14.445 1 92.94 82 HIS A N 1
ATOM 664 C CA . HIS A 1 82 ? 8.766 -8.031 -15.844 1 92.94 82 HIS A CA 1
ATOM 665 C C . HIS A 1 82 ? 8.578 -9.367 -16.562 1 92.94 82 HIS A C 1
ATOM 667 O O . HIS A 1 82 ? 7.602 -9.555 -17.281 1 92.94 82 HIS A O 1
ATOM 673 N N . THR A 1 83 ? 9.562 -10.188 -16.391 1 95.81 83 THR A N 1
ATOM 674 C CA . THR A 1 83 ? 9.508 -11.508 -17.016 1 95.81 83 THR A CA 1
ATOM 675 C C . THR A 1 83 ? 8.297 -12.289 -16.516 1 95.81 83 THR A C 1
ATOM 677 O O . THR A 1 83 ? 7.57 -12.898 -17.297 1 95.81 83 THR A O 1
ATOM 680 N N . TRP A 1 84 ? 8.117 -12.305 -15.188 1 96.69 84 TRP A N 1
ATOM 681 C CA . TRP A 1 84 ? 6.973 -12.992 -14.602 1 96.69 84 TRP A CA 1
ATOM 682 C C . TRP A 1 84 ? 5.66 -12.469 -15.18 1 96.69 84 TRP A C 1
ATOM 684 O O . TRP A 1 84 ? 4.773 -13.25 -15.523 1 96.69 84 TRP A O 1
ATOM 694 N N . TYR A 1 85 ? 5.531 -11.227 -15.25 1 95.81 85 TYR A N 1
ATOM 695 C CA . TYR A 1 85 ? 4.328 -10.609 -15.797 1 95.81 85 TYR A CA 1
ATOM 696 C C . TYR A 1 85 ? 4.066 -11.086 -17.219 1 95.81 85 TYR A C 1
ATOM 698 O O . TYR A 1 85 ? 2.939 -11.461 -17.562 1 95.81 85 TYR A O 1
ATOM 706 N N . ALA A 1 86 ? 5.078 -11.086 -18.031 1 96.44 86 ALA A N 1
ATOM 707 C CA . ALA A 1 86 ? 4.945 -11.5 -19.422 1 96.44 86 ALA A CA 1
ATOM 708 C C . ALA A 1 86 ? 4.555 -12.977 -19.531 1 96.44 86 ALA A C 1
ATOM 710 O O . ALA A 1 86 ? 3.715 -13.344 -20.344 1 96.44 86 ALA A O 1
ATOM 711 N N . GLU A 1 87 ? 5.125 -13.805 -18.703 1 97.5 87 GLU A N 1
ATOM 712 C CA . GLU A 1 87 ? 4.941 -15.25 -18.766 1 97.5 87 GLU A CA 1
ATOM 713 C C . GLU A 1 87 ? 3.566 -15.656 -18.234 1 97.5 87 GLU A C 1
ATOM 715 O O . GLU A 1 87 ? 3.039 -16.703 -18.609 1 97.5 87 GLU A O 1
ATOM 720 N N . THR A 1 88 ? 3.047 -14.828 -17.328 1 97 88 THR A N 1
ATOM 721 C CA . THR A 1 88 ? 1.87 -15.305 -16.609 1 97 88 THR A CA 1
ATOM 722 C C . THR A 1 88 ? 0.691 -14.359 -16.812 1 97 88 THR A C 1
ATOM 724 O O . THR A 1 88 ? -0.287 -14.414 -16.062 1 97 88 THR A O 1
ATOM 727 N N . HIS A 1 89 ? 0.702 -13.586 -17.812 1 95.19 89 HIS A N 1
ATOM 728 C CA . HIS A 1 89 ? -0.281 -12.531 -18.031 1 95.19 89 HIS A CA 1
ATOM 729 C C . HIS A 1 89 ? -1.688 -13.109 -18.156 1 95.19 89 HIS A C 1
ATOM 731 O O . HIS A 1 89 ? -2.637 -12.57 -17.578 1 95.19 89 HIS A O 1
ATOM 737 N N . ALA A 1 90 ? -1.847 -14.195 -18.875 1 96.44 90 ALA A N 1
ATOM 738 C CA . ALA A 1 90 ? -3.158 -14.812 -19.047 1 96.44 90 ALA A CA 1
ATOM 739 C C . ALA A 1 90 ? -3.732 -15.273 -17.719 1 96.44 90 ALA A C 1
ATOM 741 O O . ALA A 1 90 ? -4.938 -15.148 -17.469 1 96.44 90 ALA A O 1
ATOM 742 N N . ARG A 1 91 ? -2.896 -15.781 -16.828 1 96.62 91 ARG A N 1
ATOM 743 C CA . ARG A 1 91 ? -3.33 -16.203 -15.508 1 96.62 91 ARG A CA 1
ATOM 744 C C . ARG A 1 91 ? -3.768 -15.023 -14.664 1 96.62 91 ARG A C 1
ATOM 746 O O . ARG A 1 91 ? -4.723 -15.125 -13.891 1 96.62 91 ARG A O 1
ATOM 753 N N . HIS A 1 92 ? -3.105 -13.883 -14.781 1 96.12 92 HIS A N 1
ATOM 754 C CA . HIS A 1 92 ? -3.498 -12.672 -14.078 1 96.12 92 HIS A CA 1
ATOM 755 C C . HIS A 1 92 ? -4.938 -12.281 -14.406 1 96.12 92 HIS A C 1
ATOM 757 O O . HIS A 1 92 ? -5.734 -12.023 -13.5 1 96.12 92 HIS A O 1
ATOM 763 N N . GLN A 1 93 ? -5.227 -12.359 -15.68 1 94.44 93 GLN A N 1
ATOM 764 C CA . GLN A 1 93 ? -6.559 -11.984 -16.141 1 94.44 93 GLN A CA 1
ATOM 765 C C . GLN A 1 93 ? -7.613 -12.945 -15.594 1 94.44 93 GLN A C 1
ATOM 767 O O . GLN A 1 93 ? -8.664 -12.516 -15.125 1 94.44 93 GLN A O 1
ATOM 772 N N . ALA A 1 94 ? -7.301 -14.125 -15.672 1 95.69 94 ALA A N 1
ATOM 773 C CA . ALA A 1 94 ? -8.25 -15.156 -15.25 1 95.69 94 ALA A CA 1
ATOM 774 C C . ALA A 1 94 ? -8.508 -15.078 -13.742 1 95.69 94 ALA A C 1
ATOM 776 O O . ALA A 1 94 ? -9.609 -15.383 -13.281 1 95.69 94 ALA A O 1
ATOM 777 N N . LEU A 1 95 ? -7.555 -14.594 -12.938 1 95.88 95 LEU A N 1
ATOM 778 C CA . LEU A 1 95 ? -7.641 -14.633 -11.484 1 95.88 95 LEU A CA 1
ATOM 779 C C . LEU A 1 95 ? -7.969 -13.25 -10.922 1 95.88 95 LEU A C 1
ATOM 781 O O . LEU A 1 95 ? -8.102 -13.086 -9.703 1 95.88 95 LEU A O 1
ATOM 785 N N . GLY A 1 96 ? -8.047 -12.266 -11.789 1 92.62 96 GLY A N 1
ATOM 786 C CA . GLY A 1 96 ? -8.359 -10.922 -11.344 1 92.62 96 GLY A CA 1
ATOM 787 C C . GLY A 1 96 ? -7.211 -10.25 -10.609 1 92.62 96 GLY A C 1
ATOM 788 O O . GLY A 1 96 ? -7.41 -9.633 -9.562 1 92.62 96 GLY A O 1
ATOM 789 N N . ILE A 1 97 ? -6.02 -10.438 -11.125 1 93.94 97 ILE A N 1
ATOM 790 C CA . ILE A 1 97 ? -4.836 -9.812 -10.547 1 93.94 97 ILE A CA 1
ATOM 791 C C . ILE A 1 97 ? -4.363 -8.672 -11.445 1 93.94 97 ILE A C 1
ATOM 793 O O . ILE A 1 97 ? -4.16 -8.867 -12.648 1 93.94 97 ILE A O 1
ATOM 797 N N . THR A 1 98 ? -4.219 -7.461 -10.969 1 91.56 98 THR A N 1
ATOM 798 C CA . THR A 1 98 ? -3.648 -6.305 -11.656 1 91.56 98 THR A CA 1
ATOM 799 C C . THR A 1 98 ? -2.268 -5.977 -11.102 1 91.56 98 THR A C 1
ATOM 801 O O . THR A 1 98 ? -2.061 -5.988 -9.883 1 91.56 98 THR A O 1
ATOM 804 N N . VAL A 1 99 ? -1.362 -5.766 -11.961 1 92 99 VAL A N 1
ATOM 805 C CA . VAL A 1 99 ? -0.02 -5.355 -11.562 1 92 99 VAL A CA 1
ATOM 806 C C . VAL A 1 99 ? 0.206 -3.895 -11.953 1 92 99 VAL A C 1
ATOM 808 O O . VAL A 1 99 ? -0.008 -3.512 -13.109 1 92 99 VAL A O 1
ATOM 811 N N . LEU A 1 100 ? 0.624 -3.107 -11.016 1 89.62 100 LEU A N 1
ATOM 812 C CA . LEU A 1 100 ? 0.922 -1.708 -11.305 1 89.62 100 LEU A CA 1
ATOM 813 C C . LEU A 1 100 ? 2.412 -1.512 -11.555 1 89.62 100 LEU A C 1
ATOM 815 O O . LEU A 1 100 ? 3.244 -2.203 -10.961 1 89.62 100 LEU A O 1
ATOM 819 N N . GLY A 1 101 ? 2.781 -0.49 -12.383 1 86.75 101 GLY A N 1
ATOM 820 C CA . GLY A 1 101 ? 4.176 -0.166 -12.641 1 86.75 101 GLY A CA 1
ATOM 821 C C . GLY A 1 101 ? 4.887 0.403 -11.43 1 86.75 101 GLY A C 1
ATOM 822 O O . GLY A 1 101 ? 4.332 1.236 -10.711 1 86.75 101 GLY A O 1
ATOM 823 N N . SER A 1 102 ? 6.113 0.052 -11.234 1 81.44 102 SER A N 1
ATOM 824 C CA . SER A 1 102 ? 6.898 0.458 -10.07 1 81.44 102 SER A CA 1
ATOM 825 C C . SER A 1 102 ? 7.27 1.936 -10.141 1 81.44 102 SER A C 1
ATOM 827 O O . SER A 1 102 ? 7.668 2.531 -9.141 1 81.44 102 SER A O 1
ATOM 829 N N . ASN A 1 103 ? 7.129 2.555 -11.227 1 78.12 103 ASN A N 1
ATOM 830 C CA . ASN A 1 103 ? 7.555 3.939 -11.398 1 78.12 103 ASN A CA 1
ATOM 831 C C . ASN A 1 103 ? 6.363 4.883 -11.531 1 78.12 103 ASN A C 1
ATOM 833 O O . ASN A 1 103 ? 6.531 6.066 -11.828 1 78.12 103 ASN A O 1
ATOM 837 N N . SER A 1 104 ? 5.203 4.449 -11.25 1 77.94 104 SER A N 1
ATOM 8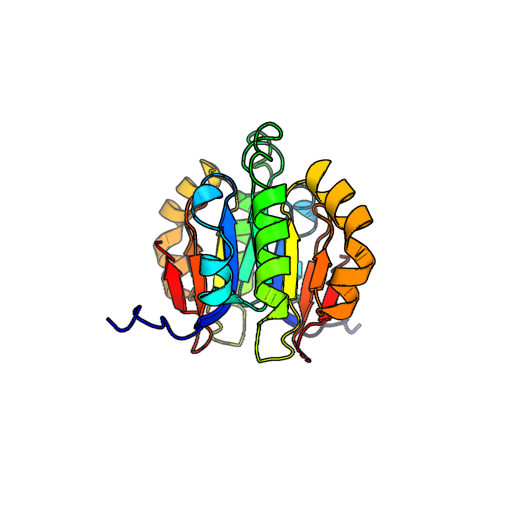38 C CA . SER A 1 104 ? 4.008 5.266 -11.438 1 77.94 104 SER A CA 1
ATOM 839 C C . SER A 1 104 ? 3.426 5.707 -10.094 1 77.94 104 SER A C 1
ATOM 841 O O . SER A 1 104 ? 3.58 5.016 -9.086 1 77.94 104 SER A O 1
ATOM 843 N N . MET A 1 105 ? 2.916 6.891 -10.148 1 84.06 105 MET A N 1
ATOM 844 C CA . MET A 1 105 ? 2.057 7.293 -9.031 1 84.06 105 MET A CA 1
ATOM 845 C C . MET A 1 105 ? 0.638 6.77 -9.227 1 84.06 105 MET A C 1
ATOM 847 O O . MET A 1 105 ? 0.001 7.051 -10.242 1 84.06 105 MET A O 1
ATOM 851 N N . VAL A 1 106 ? 0.237 5.961 -8.406 1 85.5 106 VAL A N 1
ATOM 852 C CA . VAL A 1 106 ? -1.053 5.309 -8.609 1 85.5 106 VAL A CA 1
ATOM 853 C C . VAL A 1 106 ? -1.828 5.281 -7.293 1 85.5 106 VAL A C 1
ATOM 855 O O . VAL A 1 106 ? -1.242 5.09 -6.223 1 85.5 106 VAL A O 1
ATOM 858 N N . SER A 1 107 ? -3.16 5.449 -7.434 1 86.62 107 SER A N 1
ATOM 859 C CA . SER A 1 107 ? -4.07 5.289 -6.301 1 86.62 107 SER A CA 1
ATOM 860 C C . SER A 1 107 ? -5.094 4.188 -6.566 1 86.62 107 SER A C 1
ATOM 862 O O . SER A 1 107 ? -5.574 4.039 -7.691 1 86.62 107 SER A O 1
ATOM 864 N N . MET A 1 108 ? -5.188 3.361 -5.617 1 85.94 108 MET A N 1
ATOM 865 C CA . MET A 1 108 ? -6.262 2.381 -5.73 1 85.94 108 MET A CA 1
ATOM 866 C C . MET A 1 108 ? -7.594 2.979 -5.285 1 85.94 108 MET A C 1
ATOM 868 O O . MET A 1 108 ? -7.664 3.648 -4.25 1 85.94 108 MET A O 1
ATOM 872 N N . GLN A 1 109 ? -8.719 3.168 -6.395 1 77.75 109 GLN A N 1
ATOM 873 C CA . GLN A 1 109 ? -10.031 3.717 -6.047 1 77.75 109 GLN A CA 1
ATOM 874 C C . GLN A 1 109 ? -11.031 2.604 -5.766 1 77.75 109 GLN A C 1
ATOM 876 O O . GLN A 1 109 ? -11 1.551 -6.406 1 77.75 109 GLN A O 1
ATOM 881 N N . ASP A 1 110 ? -11.859 2.18 -4.969 1 57.97 110 ASP A N 1
ATOM 882 C CA . ASP A 1 110 ? -12.719 1.076 -4.543 1 57.97 110 ASP A CA 1
ATOM 883 C C . ASP A 1 110 ? -13.836 0.822 -5.551 1 57.97 110 ASP A C 1
ATOM 885 O O . ASP A 1 110 ? -14.5 -0.213 -5.496 1 57.97 110 ASP A O 1
ATOM 889 N N . ASP A 1 111 ? -14.797 1.101 -6.16 1 55.53 111 ASP A N 1
ATOM 890 C CA . ASP A 1 111 ? -15.844 0.272 -6.742 1 55.53 111 ASP A CA 1
ATOM 891 C C . ASP A 1 111 ? -15.258 -0.938 -7.461 1 55.53 111 ASP A C 1
ATOM 893 O O . ASP A 1 111 ? -14.461 -0.788 -8.398 1 55.53 111 ASP A O 1
ATOM 897 N N . ALA A 1 112 ? -14.312 -2.324 -6.395 1 54.59 112 ALA A N 1
ATOM 898 C CA . ALA A 1 112 ? -13.617 -3.432 -5.746 1 54.59 112 ALA A CA 1
ATOM 899 C C . ALA A 1 112 ? -12.156 -3.494 -6.184 1 54.59 112 ALA A C 1
ATOM 901 O O . ALA A 1 112 ? -11.406 -4.363 -5.734 1 54.59 112 ALA A O 1
ATOM 902 N N . PHE A 1 113 ? -11.922 -2.465 -7.25 1 57.72 113 PHE A N 1
ATOM 903 C CA . PHE A 1 113 ? -10.5 -2.482 -7.586 1 57.72 113 PHE A CA 1
ATOM 904 C C . PHE A 1 113 ? -10.219 -1.595 -8.789 1 57.72 113 PHE A C 1
ATOM 906 O O . PHE A 1 113 ? -9.688 -2.061 -9.805 1 57.72 113 PHE A O 1
ATOM 913 N N . PRO A 1 114 ? -10.391 -0.278 -8.664 1 67.25 114 PRO A N 1
ATOM 914 C CA . PRO A 1 114 ? -9.977 0.556 -9.789 1 67.25 114 PRO A CA 1
ATOM 915 C C . PRO A 1 114 ? -8.688 1.325 -9.508 1 67.25 114 PRO A C 1
ATOM 917 O O . PRO A 1 114 ? -8.625 2.113 -8.562 1 67.25 114 PRO A O 1
ATOM 920 N N . ALA A 1 115 ? -7.508 0.735 -10.039 1 76.69 115 ALA A N 1
ATOM 921 C CA . ALA A 1 115 ? -6.258 1.493 -10.031 1 76.69 115 ALA A CA 1
ATOM 922 C C . ALA A 1 115 ? -6.363 2.73 -10.922 1 76.69 115 ALA A C 1
ATOM 924 O O . ALA A 1 115 ? -6.895 2.662 -12.031 1 76.69 115 ALA A O 1
ATOM 925 N N . CYS A 1 116 ? -5.973 3.852 -10.344 1 76.56 116 CYS A N 1
ATOM 926 C CA . CYS A 1 116 ? -5.957 5.086 -11.125 1 76.56 116 CYS A CA 1
ATOM 927 C C . CYS A 1 116 ? -4.578 5.734 -11.086 1 76.56 116 CYS A C 1
ATOM 929 O O . CYS A 1 116 ? -3.984 5.883 -10.016 1 76.56 116 CYS A O 1
ATOM 931 N N . LYS A 1 117 ? -4.109 5.953 -12.328 1 78.56 117 LYS A N 1
ATOM 932 C CA . LYS A 1 117 ? -2.898 6.77 -12.375 1 78.56 117 LYS A CA 1
ATOM 933 C C . LYS A 1 117 ? -3.191 8.211 -11.977 1 78.56 117 LYS A C 1
ATOM 935 O O . LYS A 1 117 ? -4.109 8.836 -12.516 1 78.56 117 LYS A O 1
ATOM 940 N N . VAL A 1 118 ? -2.576 8.633 -11.023 1 77.06 118 VAL A N 1
ATOM 941 C CA . VAL A 1 118 ? -2.73 10.016 -10.578 1 77.06 118 VAL A CA 1
ATOM 942 C C . VAL A 1 118 ? -1.668 10.891 -11.242 1 77.06 118 VAL A C 1
ATOM 944 O O . VAL A 1 118 ? -0.47 10.625 -11.117 1 77.06 118 VAL A O 1
ATOM 947 N N . GLU A 1 119 ? -2.131 11.75 -12.273 1 68.31 119 GLU A N 1
ATOM 948 C CA . GLU A 1 119 ? -1.237 12.703 -12.922 1 68.31 119 GLU A CA 1
ATOM 949 C C . GLU A 1 119 ? -1.464 14.117 -12.398 1 68.31 119 GLU A C 1
ATOM 951 O O . GLU A 1 119 ? -2.604 14.523 -12.156 1 68.31 119 GLU A O 1
ATOM 956 N N . PHE A 1 120 ? -0.393 14.781 -11.805 1 61.53 120 PHE A N 1
ATOM 957 C CA . PHE A 1 120 ? -0.534 16.172 -11.383 1 61.53 120 PHE A CA 1
ATOM 958 C C . PHE A 1 120 ? 0.099 17.109 -12.398 1 61.53 120 PHE A C 1
ATOM 960 O O . PHE A 1 120 ? 1.02 16.719 -13.125 1 61.53 120 PHE A O 1
ATOM 967 N N . ARG B 1 1 ? -12.086 33.406 -10.758 1 25.3 1 ARG B N 1
ATOM 968 C CA . ARG B 1 1 ? -13.008 32.344 -11.148 1 25.3 1 ARG B CA 1
ATOM 969 C C . ARG B 1 1 ? -12.727 31.062 -10.375 1 25.3 1 ARG B C 1
ATOM 971 O O . ARG B 1 1 ? -11.672 30.922 -9.758 1 25.3 1 ARG B O 1
ATOM 978 N N . TRP B 1 2 ? -13.625 29.922 -10.492 1 26.39 2 TRP B N 1
ATOM 979 C CA . TRP B 1 2 ? -13.727 28.719 -9.695 1 26.39 2 TRP B CA 1
ATOM 980 C C . TRP B 1 2 ? -12.445 27.891 -9.781 1 26.39 2 TRP B C 1
ATOM 982 O O . TRP B 1 2 ? -12.047 27.469 -10.867 1 26.39 2 TRP B O 1
ATOM 992 N N . ALA B 1 3 ? -11.359 28.219 -9.172 1 37.44 3 ALA B N 1
ATOM 993 C CA . ALA B 1 3 ? -10.273 27.25 -9.156 1 37.44 3 ALA B CA 1
ATOM 994 C C . ALA B 1 3 ? -10.812 25.812 -9.109 1 37.44 3 ALA B C 1
ATOM 996 O O . ALA B 1 3 ? -11.75 25.516 -8.367 1 37.44 3 ALA B O 1
ATOM 997 N N . PRO B 1 4 ? -10.844 25.047 -10.117 1 40.75 4 PRO B N 1
ATOM 998 C CA . PRO B 1 4 ? -11.492 23.734 -10.125 1 40.75 4 PRO B CA 1
ATOM 999 C C . PRO B 1 4 ? -11.227 22.938 -8.844 1 40.75 4 PRO B C 1
ATOM 1001 O O . PRO B 1 4 ? -10.07 22.734 -8.477 1 40.75 4 PRO B O 1
ATOM 1004 N N . ARG B 1 5 ? -11.969 23.156 -7.746 1 46.28 5 ARG B N 1
ATOM 1005 C CA . ARG B 1 5 ? -11.961 22.469 -6.453 1 46.28 5 ARG B CA 1
ATOM 1006 C C . ARG B 1 5 ? -11.875 20.953 -6.629 1 46.28 5 ARG B C 1
ATOM 1008 O O . ARG B 1 5 ? -12.859 20.312 -7 1 46.28 5 ARG B O 1
ATOM 1015 N N . THR B 1 6 ? -10.828 20.531 -7.195 1 56.66 6 THR B N 1
ATOM 1016 C CA . THR B 1 6 ? -10.789 19.078 -7.391 1 56.66 6 THR B CA 1
ATOM 1017 C C . THR B 1 6 ? -11.289 18.344 -6.148 1 56.66 6 THR B C 1
ATOM 1019 O O . THR B 1 6 ? -10.898 18.672 -5.027 1 56.66 6 THR B O 1
ATOM 1022 N N . ARG B 1 7 ? -12.531 17.844 -6.184 1 68.5 7 ARG B N 1
ATOM 1023 C CA . ARG B 1 7 ? -13.156 17.047 -5.133 1 68.5 7 ARG B CA 1
ATOM 1024 C C . ARG B 1 7 ? -12.18 16.031 -4.555 1 68.5 7 ARG B C 1
ATOM 1026 O O . ARG B 1 7 ? -11.43 15.391 -5.297 1 68.5 7 ARG B O 1
ATOM 1033 N N . PRO B 1 8 ? -12.086 16.219 -3.299 1 77 8 PRO B N 1
ATOM 1034 C CA . PRO B 1 8 ? -11.242 15.195 -2.678 1 77 8 PRO B CA 1
ATOM 1035 C C . PRO B 1 8 ? -11.578 13.781 -3.145 1 77 8 PRO B C 1
ATOM 1037 O O . PRO B 1 8 ? -12.75 13.461 -3.352 1 77 8 PRO B O 1
ATOM 1040 N N . ARG B 1 9 ? -10.633 13.109 -3.691 1 79 9 ARG B N 1
ATOM 1041 C CA . ARG B 1 9 ? -10.766 11.688 -4.02 1 79 9 ARG B CA 1
ATOM 1042 C C . ARG B 1 9 ? -10.32 10.812 -2.852 1 79 9 ARG B C 1
ATOM 1044 O O . ARG B 1 9 ? -9.203 10.961 -2.354 1 79 9 ARG B O 1
ATOM 1051 N N . TRP B 1 10 ? -11.312 10.039 -2.273 1 79.5 10 TRP B N 1
ATOM 1052 C CA . TRP B 1 10 ? -10.961 9.062 -1.242 1 79.5 10 TRP B CA 1
ATOM 1053 C C . TRP B 1 10 ? -10.539 7.738 -1.863 1 79.5 10 TRP B C 1
ATOM 1055 O O . TRP B 1 10 ? -11.297 7.133 -2.625 1 79.5 10 TRP B O 1
ATOM 1065 N N . THR B 1 11 ? -9.328 7.43 -1.694 1 80.81 11 THR B N 1
ATOM 1066 C CA . THR B 1 11 ? -8.781 6.242 -2.344 1 80.81 11 THR B CA 1
ATOM 1067 C C . THR B 1 11 ? -8.211 5.273 -1.312 1 80.81 11 THR B C 1
ATOM 1069 O O . THR B 1 11 ? -8.023 5.641 -0.151 1 80.81 11 THR B O 1
ATOM 1072 N N . SER B 1 12 ? -8.195 3.928 -1.685 1 83.81 12 SER B N 1
ATOM 1073 C CA . SER B 1 12 ? -7.453 2.951 -0.891 1 83.81 12 SER B CA 1
ATOM 1074 C C . SER B 1 12 ? -5.949 3.168 -1.013 1 83.81 12 SER B C 1
ATOM 1076 O O . SER B 1 12 ? -5.504 4.238 -1.431 1 83.81 12 SER B O 1
ATOM 1078 N N . PRO B 1 13 ? -5.074 2.268 -1.069 1 88.12 13 PRO B N 1
ATOM 1079 C CA . PRO B 1 13 ? -3.656 2.621 -0.99 1 88.12 13 PRO B CA 1
ATOM 1080 C C . PRO B 1 13 ? -3.189 3.455 -2.18 1 88.12 13 PRO B C 1
ATOM 1082 O O . PRO B 1 13 ? -3.643 3.238 -3.307 1 88.12 13 PRO B O 1
ATOM 1085 N N . CYS B 1 14 ? -2.395 4.418 -1.889 1 91.44 14 CYS B N 1
ATOM 1086 C CA . CYS B 1 14 ? -1.742 5.25 -2.893 1 91.44 14 CYS B CA 1
ATOM 1087 C C . CYS B 1 14 ? -0.227 5.109 -2.816 1 91.44 14 CYS B C 1
ATOM 1089 O O . CYS B 1 14 ? 0.361 5.254 -1.743 1 91.44 14 CYS B O 1
ATOM 1091 N N . ARG B 1 15 ? 0.372 4.762 -3.926 1 91.94 15 ARG B N 1
ATOM 1092 C CA . ARG B 1 15 ? 1.829 4.715 -3.988 1 91.94 15 ARG B CA 1
ATOM 1093 C C . ARG B 1 15 ? 2.402 6.082 -4.355 1 91.94 15 ARG B C 1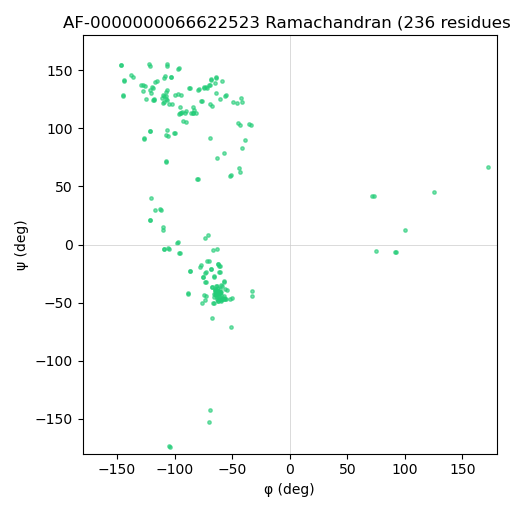
ATOM 1095 O O . ARG B 1 15 ? 1.981 6.691 -5.34 1 91.94 15 ARG B O 1
ATOM 1102 N N . CYS B 1 16 ? 3.424 6.449 -3.621 1 91 16 CYS B N 1
ATOM 1103 C CA . CYS B 1 16 ? 4.113 7.719 -3.816 1 91 16 CYS B CA 1
ATOM 1104 C C . CYS B 1 16 ? 5.613 7.504 -3.994 1 91 16 CYS B C 1
ATOM 1106 O O . CYS B 1 16 ? 6.367 7.535 -3.02 1 91 16 CYS B O 1
ATOM 1108 N N . PRO B 1 17 ? 6.066 7.355 -5.211 1 87.94 17 PRO B N 1
ATOM 1109 C CA . PRO B 1 17 ? 7.512 7.227 -5.422 1 87.94 17 PRO B CA 1
ATOM 1110 C C . PRO B 1 17 ? 8.266 8.523 -5.152 1 87.94 17 PRO B C 1
ATOM 1112 O O . PRO B 1 17 ? 7.836 9.594 -5.586 1 87.94 17 PRO B O 1
ATOM 1115 N N . LEU B 1 18 ? 9.406 8.414 -4.48 1 88.06 18 LEU B N 1
ATOM 1116 C CA . LEU B 1 18 ? 10.172 9.609 -4.16 1 88.06 18 LEU B CA 1
ATOM 1117 C C . LEU B 1 18 ? 10.766 10.234 -5.422 1 88.06 18 LEU B C 1
ATOM 1119 O O . LEU B 1 18 ? 11.141 11.406 -5.422 1 88.06 18 LEU B O 1
ATOM 1123 N N . SER B 1 19 ? 10.859 9.398 -6.422 1 85.56 19 SER B N 1
ATOM 1124 C CA . SER B 1 19 ? 11.328 9.938 -7.691 1 85.56 19 SER B CA 1
ATOM 1125 C C . SER B 1 19 ? 10.383 11.016 -8.211 1 85.56 19 SER B C 1
ATOM 1127 O O . SER B 1 19 ? 10.773 11.852 -9.031 1 85.56 19 SER B O 1
ATOM 1129 N N . SER B 1 20 ? 9.094 11.008 -7.785 1 86.94 20 SER B N 1
ATOM 1130 C CA . SER B 1 20 ? 8.102 12 -8.188 1 86.94 20 SER B CA 1
ATOM 1131 C C . SER B 1 20 ? 7.684 12.875 -7.004 1 86.94 20 SER B C 1
ATOM 1133 O O . SER B 1 20 ? 6.547 13.352 -6.949 1 86.94 20 SER B O 1
ATOM 1135 N N . ALA B 1 21 ? 8.602 13.047 -6.145 1 90.5 21 ALA B N 1
ATOM 1136 C CA . ALA B 1 21 ? 8.305 13.766 -4.91 1 90.5 21 ALA B CA 1
ATOM 1137 C C . ALA B 1 21 ? 7.816 15.18 -5.203 1 90.5 21 ALA B C 1
ATOM 1139 O O . ALA B 1 21 ? 6.996 15.727 -4.461 1 90.5 21 ALA B O 1
ATOM 1140 N N . HIS B 1 22 ? 8.32 15.797 -6.211 1 89.81 22 HIS B N 1
ATOM 1141 C CA . HIS B 1 22 ? 7.961 17.172 -6.547 1 89.81 22 HIS B CA 1
ATOM 1142 C C . HIS B 1 22 ? 6.473 17.297 -6.863 1 89.81 22 HIS B C 1
ATOM 1144 O O . HIS B 1 22 ? 5.898 18.375 -6.766 1 89.81 22 HIS B O 1
ATOM 1150 N N . LEU B 1 23 ? 5.844 16.172 -7.156 1 91.38 23 LEU B N 1
ATOM 1151 C CA . LEU B 1 23 ? 4.426 16.172 -7.5 1 91.38 23 LEU B CA 1
ATOM 1152 C C . LEU B 1 23 ? 3.57 15.859 -6.277 1 91.38 23 LEU B C 1
ATOM 1154 O O . LEU B 1 23 ? 2.346 16.016 -6.312 1 91.38 23 LEU B O 1
ATOM 1158 N N . VAL B 1 24 ? 4.199 15.508 -5.191 1 93.81 24 VAL B N 1
ATOM 1159 C CA . VAL B 1 24 ? 3.48 15.078 -3.996 1 93.81 24 VAL B CA 1
ATOM 1160 C C . VAL B 1 24 ? 3.566 16.172 -2.926 1 93.81 24 VAL B C 1
ATOM 1162 O O . VAL B 1 24 ? 4.211 15.977 -1.892 1 93.81 24 VAL B O 1
ATOM 1165 N N . ASP B 1 25 ? 2.828 17.203 -3.229 1 95.62 25 ASP B N 1
ATOM 1166 C CA . ASP B 1 25 ? 2.803 18.359 -2.326 1 95.62 25 ASP B CA 1
ATOM 1167 C C . ASP B 1 25 ? 1.499 18.406 -1.534 1 95.62 25 ASP B C 1
ATOM 1169 O O . ASP B 1 25 ? 0.722 17.453 -1.551 1 95.62 25 ASP B O 1
ATOM 1173 N N . GLU B 1 26 ? 1.315 19.484 -0.781 1 96.62 26 GLU B N 1
ATOM 1174 C CA . GLU B 1 26 ? 0.124 19.625 0.05 1 96.62 26 GLU B CA 1
ATOM 1175 C C . GLU B 1 26 ? -1.148 19.5 -0.782 1 96.62 26 GLU B C 1
ATOM 1177 O O . GLU B 1 26 ? -2.129 18.891 -0.336 1 96.62 26 GLU B O 1
ATOM 1182 N N . GLU B 1 27 ? -1.115 20.062 -2.014 1 94.12 27 GLU B N 1
ATOM 1183 C CA . GLU B 1 27 ? -2.275 19.984 -2.898 1 94.12 27 GLU B CA 1
ATOM 1184 C C . GLU B 1 27 ? -2.586 18.531 -3.279 1 94.12 27 GLU B C 1
ATOM 1186 O O . GLU B 1 27 ? -3.752 18.156 -3.391 1 94.12 27 GLU B O 1
ATOM 1191 N N . PHE B 1 28 ? -1.552 17.797 -3.559 1 93.62 28 PHE B N 1
ATOM 1192 C CA . PHE B 1 28 ? -1.74 16.375 -3.852 1 93.62 28 PHE B CA 1
ATOM 1193 C C . PHE B 1 28 ? -2.557 15.703 -2.754 1 93.62 28 PHE B C 1
ATOM 1195 O O . PHE B 1 28 ? -3.533 15.008 -3.039 1 93.62 28 PHE B O 1
ATOM 1202 N N . PHE B 1 29 ? -2.205 15.953 -1.461 1 94.81 29 PHE B N 1
ATOM 1203 C CA . PHE B 1 29 ? -2.84 15.266 -0.34 1 94.81 29 PHE B CA 1
ATOM 1204 C C . PHE B 1 29 ? -4.223 15.852 -0.065 1 94.81 29 PHE B C 1
ATOM 1206 O O . PHE B 1 29 ? -5.035 15.234 0.628 1 94.81 29 PHE B O 1
ATOM 1213 N N . GLN B 1 30 ? -4.477 17.062 -0.584 1 93.56 30 GLN B N 1
ATOM 1214 C CA . GLN B 1 30 ? -5.836 17.594 -0.521 1 93.56 30 GLN B CA 1
ATOM 1215 C C . GLN B 1 30 ? -6.746 16.891 -1.522 1 93.56 30 GLN B C 1
ATOM 1217 O O . GLN B 1 30 ? -7.934 16.688 -1.257 1 93.56 30 GLN B O 1
ATOM 1222 N N . ARG B 1 31 ? -6.16 16.516 -2.6 1 91 31 ARG B N 1
ATOM 1223 C CA . ARG B 1 31 ? -6.934 15.898 -3.674 1 91 31 ARG B CA 1
ATOM 1224 C C . ARG B 1 31 ? -7.027 14.391 -3.492 1 91 31 ARG B C 1
ATOM 1226 O O . ARG B 1 31 ? -8.07 13.789 -3.76 1 91 31 ARG B O 1
ATOM 1233 N N . VAL B 1 32 ? -5.926 13.82 -3.104 1 91.75 32 VAL B N 1
ATOM 1234 C CA . VAL B 1 32 ? -5.84 12.375 -2.928 1 91.75 32 VAL B CA 1
ATOM 1235 C C . VAL B 1 32 ? -5.797 12.039 -1.439 1 91.75 32 VAL B C 1
ATOM 1237 O O . VAL B 1 32 ? -4.727 12.023 -0.828 1 91.75 32 VAL B O 1
ATOM 1240 N N . ARG B 1 33 ? -6.906 11.773 -0.873 1 92.06 33 ARG B N 1
ATOM 1241 C CA . ARG B 1 33 ? -7.043 11.414 0.535 1 92.06 33 ARG B CA 1
ATOM 1242 C C . ARG B 1 33 ? -7.188 9.906 0.704 1 92.06 33 ARG B C 1
ATOM 1244 O O . ARG B 1 33 ? -8.289 9.367 0.597 1 92.06 33 ARG B O 1
ATOM 1251 N N . ALA B 1 34 ? -6.059 9.281 0.973 1 90.44 34 ALA B N 1
ATOM 1252 C CA . ALA B 1 34 ? -6.02 7.816 1.01 1 90.44 34 ALA B CA 1
ATOM 1253 C C . ALA B 1 34 ? -5.906 7.309 2.443 1 90.44 34 ALA B C 1
ATOM 1255 O O . ALA B 1 34 ? -5.414 8.023 3.324 1 90.44 34 ALA B O 1
ATOM 1256 N N . LEU B 1 35 ? -6.371 6.094 2.629 1 87.81 35 LEU B N 1
ATOM 1257 C CA . LEU B 1 35 ? -6.234 5.453 3.932 1 87.81 35 LEU B CA 1
ATOM 1258 C C . LEU B 1 35 ? -4.789 5.031 4.176 1 87.81 35 LEU B C 1
ATOM 1260 O O . LEU B 1 35 ? -4.371 4.871 5.328 1 87.81 35 LEU B O 1
ATOM 1264 N N . CYS B 1 36 ? -4.004 4.809 3.082 1 90.81 36 CYS B N 1
ATOM 1265 C CA . CYS B 1 36 ? -2.619 4.348 3.162 1 90.81 36 CYS B CA 1
ATOM 1266 C C . CYS B 1 36 ? -1.773 4.977 2.059 1 90.81 36 CYS B C 1
ATOM 1268 O O . CYS B 1 36 ? -2.182 5 0.896 1 90.81 36 CYS B O 1
ATOM 1270 N N . TYR B 1 37 ? -0.682 5.559 2.465 1 92.81 37 TYR B N 1
ATOM 1271 C CA . TYR B 1 37 ? 0.31 6.027 1.503 1 92.81 37 TYR B CA 1
ATOM 1272 C C . TYR B 1 37 ? 1.566 5.168 1.551 1 92.81 37 TYR B C 1
ATOM 1274 O O . TYR B 1 37 ? 2.188 5.02 2.607 1 92.81 37 TYR B O 1
ATOM 1282 N N . VAL B 1 38 ? 1.939 4.586 0.442 1 92.25 38 VAL B N 1
ATOM 1283 C CA . VAL B 1 38 ? 3.182 3.832 0.303 1 92.25 38 VAL B CA 1
ATOM 1284 C C . VAL B 1 38 ? 4.277 4.742 -0.245 1 92.25 38 VAL B C 1
ATOM 1286 O O . VAL B 1 38 ? 4.203 5.199 -1.389 1 92.25 38 VAL B O 1
ATOM 1289 N N . ILE B 1 39 ? 5.293 5.008 0.607 1 91.69 39 ILE B N 1
ATOM 1290 C CA . ILE B 1 39 ? 6.426 5.828 0.193 1 91.69 39 ILE B CA 1
ATOM 1291 C C . ILE B 1 39 ? 7.57 4.93 -0.274 1 91.69 39 ILE B C 1
ATOM 1293 O O . ILE B 1 39 ? 8.156 4.195 0.525 1 91.69 39 ILE B O 1
ATOM 1297 N N . SER B 1 40 ? 7.82 5.031 -1.549 1 87.88 40 SER B N 1
ATOM 1298 C CA . SER B 1 40 ? 8.836 4.145 -2.105 1 87.88 40 SER B CA 1
ATOM 1299 C C . SER B 1 40 ? 10.023 4.941 -2.65 1 87.88 40 SER B C 1
ATOM 1301 O O . SER B 1 40 ? 9.859 6.07 -3.109 1 87.88 40 SER B O 1
ATOM 1303 N N . GLY B 1 41 ? 11.289 4.395 -2.402 1 78.19 41 GLY B N 1
ATOM 1304 C CA . GLY B 1 41 ? 12.523 4.949 -2.938 1 78.19 41 GLY B CA 1
ATOM 1305 C C . GLY B 1 41 ? 13.352 3.936 -3.697 1 78.19 41 GLY B C 1
ATOM 1306 O O . GLY B 1 41 ? 13.211 2.729 -3.492 1 78.19 41 GLY B O 1
ATOM 1307 N N . GLN B 1 42 ? 13.844 4.277 -4.75 1 62.34 42 GLN B N 1
ATOM 1308 C CA . GLN B 1 42 ? 14.695 3.369 -5.516 1 62.34 42 GLN B CA 1
ATOM 1309 C C . GLN B 1 42 ? 16.062 3.215 -4.867 1 62.34 42 GLN B C 1
ATOM 1311 O O . GLN B 1 42 ? 16.688 2.154 -4.961 1 62.34 42 GLN B O 1
ATOM 1316 N N . ASP B 1 43 ? 16.781 4.277 -4.453 1 57.59 43 ASP B N 1
ATOM 1317 C CA . ASP B 1 43 ? 18.141 4.234 -3.926 1 57.59 43 ASP B CA 1
ATOM 1318 C C . ASP B 1 43 ? 18.234 4.957 -2.582 1 57.59 43 ASP B C 1
ATOM 1320 O O . ASP B 1 43 ? 17.422 5.84 -2.291 1 57.59 43 ASP B O 1
ATOM 1324 N N . GLN B 1 44 ? 18.938 4.156 -1.615 1 55.22 44 GLN B N 1
ATOM 1325 C CA . GLN B 1 44 ? 19.234 4.793 -0.337 1 55.22 44 GLN B CA 1
ATOM 1326 C C . GLN B 1 44 ? 19.484 6.289 -0.508 1 55.22 44 GLN B C 1
ATOM 1328 O O . GLN B 1 44 ? 19.25 7.07 0.416 1 55.22 44 GLN B O 1
ATOM 1333 N N . ARG B 1 45 ? 20.234 6.527 -1.657 1 52.78 45 ARG B N 1
ATOM 1334 C CA . ARG B 1 45 ? 20.672 7.906 -1.862 1 52.78 45 ARG B CA 1
ATOM 1335 C C . ARG B 1 45 ? 19.484 8.82 -2.123 1 52.78 45 ARG B C 1
ATOM 1337 O O . ARG B 1 45 ? 19.594 10.047 -1.982 1 52.78 45 ARG B O 1
ATOM 1344 N N . LYS B 1 46 ? 18.328 8.234 -2.213 1 65.88 46 LYS B N 1
ATOM 1345 C CA . LYS B 1 46 ? 17.391 9.188 -2.791 1 65.88 46 LYS B CA 1
ATOM 1346 C C . LYS B 1 46 ? 16.234 9.453 -1.841 1 65.88 46 LYS B C 1
ATOM 1348 O O . LYS B 1 46 ? 15.062 9.273 -2.211 1 65.88 46 LYS B O 1
ATOM 1353 N N . GLU B 1 47 ? 16.609 9.539 -0.679 1 81.88 47 GLU B N 1
ATOM 1354 C CA . GLU B 1 47 ? 15.578 10.023 0.223 1 81.88 47 GLU B CA 1
ATOM 1355 C C . GLU B 1 47 ? 15.289 11.508 -0.018 1 81.88 47 GLU B C 1
ATOM 1357 O O . GLU B 1 47 ? 14.547 12.133 0.74 1 81.88 47 GLU B O 1
ATOM 1362 N N . GLU B 1 48 ? 15.883 11.914 -1.027 1 85.62 48 GLU B N 1
ATOM 1363 C CA . GLU B 1 48 ? 15.625 13.305 -1.383 1 85.62 48 GLU B CA 1
ATOM 1364 C C . GLU B 1 48 ? 14.133 13.562 -1.579 1 85.62 48 GLU B C 1
ATOM 1366 O O . GLU B 1 48 ? 13.461 12.828 -2.303 1 85.62 48 GLU B O 1
ATOM 1371 N N . GLY B 1 49 ? 13.617 14.609 -0.882 1 90.75 49 GLY B N 1
ATOM 1372 C CA . GLY B 1 49 ? 12.219 14.977 -0.99 1 90.75 49 GLY B CA 1
ATOM 1373 C C . GLY B 1 49 ? 11.344 14.305 0.053 1 90.75 49 GLY B C 1
ATOM 1374 O O . GLY B 1 49 ? 10.172 14.656 0.215 1 90.75 49 GLY B O 1
ATOM 1375 N N . MET B 1 50 ? 11.93 13.422 0.783 1 92.88 50 MET B N 1
ATOM 1376 C CA . MET B 1 50 ? 11.156 12.656 1.753 1 92.88 50 MET B CA 1
ATOM 1377 C C . MET B 1 50 ? 10.547 13.57 2.809 1 92.88 50 MET B C 1
ATOM 1379 O O . MET B 1 50 ? 9.344 13.508 3.072 1 92.88 50 MET B O 1
ATOM 1383 N N . ARG B 1 51 ? 11.367 14.477 3.391 1 94.31 51 ARG B N 1
ATOM 1384 C CA . ARG B 1 51 ? 10.875 15.375 4.43 1 94.31 51 ARG B CA 1
ATOM 1385 C C . ARG B 1 51 ? 9.758 16.281 3.902 1 94.31 51 ARG B C 1
ATOM 1387 O O . ARG B 1 51 ? 8.758 16.5 4.582 1 94.31 51 ARG B O 1
ATOM 1394 N N . ALA B 1 52 ? 10 16.719 2.689 1 95.69 52 ALA B N 1
ATOM 1395 C CA . ALA B 1 52 ? 8.992 17.594 2.088 1 95.69 52 ALA B CA 1
ATOM 1396 C C . ALA B 1 52 ? 7.672 16.859 1.902 1 95.69 52 ALA B C 1
ATOM 1398 O O . ALA B 1 52 ? 6.602 17.422 2.166 1 95.69 52 ALA B O 1
ATOM 1399 N N . VAL B 1 53 ? 7.715 15.672 1.445 1 95.5 53 VAL B N 1
ATOM 1400 C CA . VAL B 1 53 ? 6.527 14.852 1.229 1 95.5 53 VAL B CA 1
ATOM 1401 C C . VAL B 1 53 ? 5.824 14.602 2.561 1 95.5 53 VAL B C 1
ATOM 1403 O O . VAL B 1 53 ? 4.609 14.781 2.668 1 95.5 53 VAL B O 1
ATOM 1406 N N . LEU B 1 54 ? 6.57 14.227 3.559 1 97 54 LEU B N 1
ATOM 1407 C CA . LEU B 1 54 ? 6.016 13.914 4.871 1 97 54 LEU B CA 1
ATOM 1408 C C . LEU B 1 54 ? 5.391 15.148 5.512 1 97 54 LEU B C 1
ATOM 1410 O O . LEU B 1 54 ? 4.289 15.078 6.055 1 97 54 LEU B O 1
ATOM 1414 N N . ASP B 1 55 ? 6.086 16.266 5.379 1 97.5 55 ASP B N 1
ATOM 1415 C CA . ASP B 1 55 ? 5.559 17.516 5.902 1 97.5 55 ASP B CA 1
ATOM 1416 C C . ASP B 1 55 ? 4.281 17.922 5.168 1 97.5 55 ASP B C 1
ATOM 1418 O O . ASP B 1 55 ? 3.371 18.5 5.77 1 97.5 55 ASP B O 1
ATOM 1422 N N . ALA B 1 56 ? 4.262 17.719 3.902 1 98 56 ALA B N 1
ATOM 1423 C CA . ALA B 1 56 ? 3.082 18.047 3.107 1 98 56 ALA B CA 1
ATOM 1424 C C . ALA B 1 56 ? 1.866 17.266 3.578 1 98 56 ALA B C 1
ATOM 1426 O O . ALA B 1 56 ? 0.754 17.797 3.629 1 98 56 ALA B O 1
ATOM 1427 N N . LEU B 1 57 ? 2.07 16.016 3.883 1 97.38 57 LEU B N 1
ATOM 1428 C CA . LEU B 1 57 ? 0.969 15.211 4.406 1 97.38 57 LEU B CA 1
ATOM 1429 C C . LEU B 1 57 ? 0.428 15.812 5.699 1 97.38 57 LEU B C 1
ATOM 1431 O O . LEU B 1 57 ? -0.786 15.961 5.859 1 97.38 57 LEU B O 1
ATOM 1435 N N . LEU B 1 58 ? 1.322 16.188 6.645 1 97.75 58 LEU B N 1
ATOM 1436 C CA . LEU B 1 58 ? 0.907 16.766 7.922 1 97.75 58 LEU B CA 1
ATOM 1437 C C . LEU B 1 58 ? 0.133 18.062 7.703 1 97.75 58 LEU B C 1
ATOM 1439 O O . LEU B 1 58 ? -0.925 18.266 8.305 1 97.75 58 LEU B O 1
ATOM 1443 N N . ALA B 1 59 ? 0.722 18.844 6.863 1 97.75 59 ALA B N 1
ATOM 1444 C CA . ALA B 1 59 ? 0.119 20.141 6.59 1 97.75 59 ALA B CA 1
ATOM 1445 C C . ALA B 1 59 ? -1.285 19.984 6.012 1 97.75 59 ALA B C 1
ATOM 1447 O O . ALA B 1 59 ? -2.189 20.75 6.344 1 97.75 59 ALA B O 1
ATOM 1448 N N . SER B 1 60 ? -1.464 19.047 5.121 1 97.25 60 SER B N 1
ATOM 1449 C CA . SER B 1 60 ? -2.758 18.828 4.48 1 97.25 60 SER B CA 1
ATOM 1450 C C . SER B 1 60 ? -3.75 18.188 5.438 1 97.25 60 SER B C 1
ATOM 1452 O O . SER B 1 60 ? -4.918 18.578 5.496 1 97.25 60 SER B O 1
ATOM 1454 N N . LYS B 1 61 ? -3.258 17.172 6.164 1 96.38 61 LYS B N 1
ATOM 1455 C CA . LYS B 1 61 ? -4.117 16.359 7.016 1 96.38 61 LYS B CA 1
ATOM 1456 C C . LYS B 1 61 ? -4.859 17.219 8.039 1 96.38 61 LYS B C 1
ATOM 1458 O O . LYS B 1 61 ? -5.988 16.906 8.414 1 96.38 61 LYS B O 1
ATOM 1463 N N . GLN B 1 62 ? -4.285 18.281 8.484 1 95.19 62 GLN B N 1
ATOM 1464 C CA . GLN B 1 62 ? -4.895 19.156 9.477 1 95.19 62 GLN B CA 1
ATOM 1465 C C . GLN B 1 62 ? -6.188 19.766 8.945 1 95.19 62 GLN B C 1
ATOM 1467 O O . GLN B 1 62 ? -7.035 20.203 9.727 1 95.19 62 GLN B O 1
ATOM 1472 N N . HIS B 1 63 ? -6.336 19.688 7.617 1 95 63 HIS B N 1
ATOM 1473 C CA . HIS B 1 63 ? -7.465 20.375 7.008 1 95 63 HIS B CA 1
ATOM 1474 C C . HIS B 1 63 ? -8.516 19.391 6.508 1 95 63 HIS B C 1
ATOM 1476 O O . HIS B 1 63 ? -9.539 19.781 5.949 1 95 63 HIS B O 1
ATOM 1482 N N . TRP B 1 64 ? -8.156 18.125 6.656 1 94 64 TRP B N 1
ATOM 1483 C CA . TRP B 1 64 ? -9.125 17.141 6.195 1 94 64 TRP B CA 1
ATOM 1484 C C . TRP B 1 64 ? -10.406 17.203 7.016 1 94 64 TRP B C 1
ATOM 1486 O O . TRP B 1 64 ? -10.367 17.406 8.227 1 94 64 TRP B O 1
ATOM 1496 N N . ASP B 1 65 ? -11.516 17 6.434 1 89.44 65 ASP B N 1
ATOM 1497 C CA . ASP B 1 65 ? -12.82 17.125 7.074 1 89.44 65 ASP B CA 1
ATOM 1498 C C . ASP B 1 65 ? -13.227 15.828 7.77 1 89.44 65 ASP B C 1
ATOM 1500 O O . ASP B 1 65 ? -14.055 15.836 8.68 1 89.44 65 ASP B O 1
ATOM 1504 N N . ARG B 1 66 ? -12.68 14.75 7.348 1 85.88 66 ARG B N 1
ATOM 1505 C CA . ARG B 1 66 ? -12.969 13.461 7.957 1 85.88 66 ARG B CA 1
ATOM 1506 C C . ARG B 1 66 ? -11.828 13.016 8.867 1 85.88 66 ARG B C 1
ATOM 1508 O O . ARG B 1 66 ? -10.656 13.266 8.578 1 85.88 66 ARG B O 1
ATOM 1515 N N . ASP B 1 67 ? -12.305 12.336 9.977 1 87.56 67 ASP B N 1
ATOM 1516 C CA . ASP B 1 67 ? -11.32 11.773 10.891 1 87.56 67 ASP B CA 1
ATOM 1517 C C . ASP B 1 67 ? -10.773 10.445 10.367 1 87.56 67 ASP B C 1
ATOM 1519 O O . ASP B 1 67 ? -10.85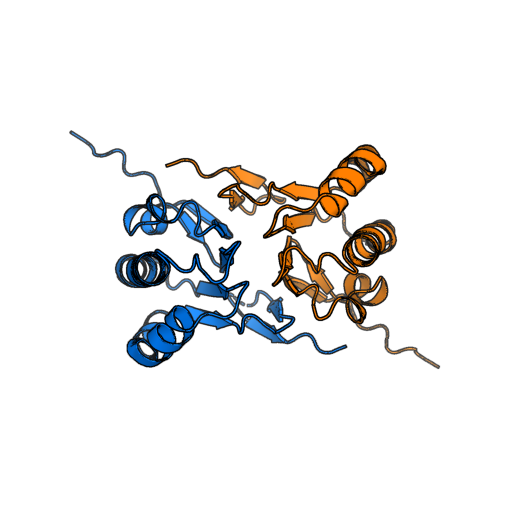2 9.422 11.047 1 87.56 67 ASP B O 1
ATOM 1523 N N . LEU B 1 68 ? -10.281 10.586 9.195 1 86.56 68 LEU B N 1
ATOM 1524 C CA . LEU B 1 68 ? -9.742 9.398 8.539 1 86.56 68 LEU B CA 1
ATOM 1525 C C . LEU B 1 68 ? -8.375 9.039 9.117 1 86.56 68 LEU B C 1
ATOM 1527 O O . LEU B 1 68 ? -7.48 9.883 9.188 1 86.56 68 LEU B O 1
ATOM 1531 N N . GLN B 1 69 ? -8.281 7.781 9.609 1 89.62 69 GLN B N 1
ATOM 1532 C CA . GLN B 1 69 ? -6.957 7.297 10 1 89.62 69 GLN B CA 1
ATOM 1533 C C . GLN B 1 69 ? -6.094 7.016 8.773 1 89.62 69 GLN B C 1
ATOM 1535 O O . GLN B 1 69 ? -6.578 6.488 7.773 1 89.62 69 GLN B O 1
ATOM 1540 N N . VAL B 1 70 ? -4.848 7.477 8.867 1 92.62 70 VAL B N 1
ATOM 1541 C CA . VAL B 1 70 ? -3.947 7.316 7.73 1 92.62 70 VAL B CA 1
ATOM 1542 C C . VAL B 1 70 ? -2.738 6.48 8.141 1 92.62 70 VAL B C 1
ATOM 1544 O O . VAL B 1 70 ? -2.184 6.668 9.227 1 92.62 70 VAL B O 1
ATOM 1547 N N . THR B 1 71 ? -2.354 5.512 7.289 1 90.75 71 THR B N 1
ATOM 1548 C CA . THR B 1 71 ? -1.145 4.727 7.504 1 90.75 71 THR B CA 1
ATOM 1549 C C . THR B 1 71 ? -0.082 5.07 6.465 1 90.75 71 THR B C 1
ATOM 1551 O O . THR B 1 71 ? -0.37 5.113 5.266 1 90.75 71 THR B O 1
ATOM 1554 N N . LEU B 1 72 ? 1.046 5.414 6.969 1 93.25 72 LEU B N 1
ATOM 1555 C CA . LEU B 1 72 ? 2.211 5.602 6.109 1 93.25 72 LEU B CA 1
ATOM 1556 C C . LEU B 1 72 ? 3.08 4.348 6.09 1 93.25 72 LEU B C 1
ATOM 1558 O O . LEU B 1 72 ? 3.461 3.834 7.141 1 93.25 72 LEU B O 1
ATOM 1562 N N . ILE B 1 73 ? 3.422 3.869 4.91 1 89.94 73 ILE B N 1
ATOM 1563 C CA . ILE B 1 73 ? 4.242 2.674 4.762 1 89.94 73 ILE B CA 1
ATOM 1564 C C . ILE B 1 73 ? 5.512 3.012 3.975 1 89.94 73 ILE B C 1
ATOM 1566 O O . ILE B 1 73 ? 5.516 2.969 2.742 1 89.94 73 ILE B O 1
ATOM 1570 N N . PRO B 1 74 ? 6.605 3.248 4.68 1 90.06 74 PRO B N 1
ATOM 1571 C CA . PRO B 1 74 ? 7.887 3.371 3.977 1 90.06 74 PRO B CA 1
ATOM 1572 C C . PRO B 1 74 ? 8.43 2.025 3.5 1 90.06 74 PRO B C 1
ATOM 1574 O O . PRO B 1 74 ? 8.344 1.03 4.223 1 90.06 74 PRO B O 1
ATOM 1577 N N . THR B 1 75 ? 8.875 1.964 2.346 1 87.88 75 THR B N 1
ATOM 1578 C CA . THR B 1 75 ? 9.359 0.694 1.814 1 87.88 75 THR B CA 1
ATOM 1579 C C . THR B 1 75 ? 10.875 0.598 1.944 1 87.88 75 THR B C 1
ATOM 1581 O O . THR B 1 75 ? 11.484 -0.347 1.442 1 87.88 75 THR B O 1
ATOM 1584 N N . PHE B 1 76 ? 11.477 1.57 2.508 1 82.94 76 PHE B N 1
ATOM 1585 C CA . PHE B 1 76 ? 12.906 1.558 2.764 1 82.94 76 PHE B CA 1
ATOM 1586 C C . PHE B 1 76 ? 13.234 2.305 4.051 1 82.94 76 PHE B C 1
ATOM 1588 O O . PHE B 1 76 ? 12.469 3.16 4.492 1 82.94 76 PHE B O 1
ATOM 1595 N N . ASP B 1 77 ? 14.367 1.909 4.645 1 83.06 77 ASP B N 1
ATOM 1596 C CA . ASP B 1 77 ? 14.836 2.586 5.848 1 83.06 77 ASP B CA 1
ATOM 1597 C C . ASP B 1 77 ? 15.547 3.895 5.508 1 83.06 77 ASP B C 1
ATOM 1599 O O . ASP B 1 77 ? 16.312 3.955 4.547 1 83.06 77 ASP B O 1
ATOM 1603 N N . SER B 1 78 ? 15.188 4.902 6.207 1 85.06 78 SER B N 1
ATOM 1604 C CA . SER B 1 78 ? 15.82 6.203 5.992 1 85.06 78 SER B CA 1
ATOM 1605 C C . SER B 1 78 ? 15.984 6.961 7.305 1 85.06 78 SER B C 1
ATOM 1607 O O . SER B 1 78 ? 15.094 6.938 8.156 1 85.06 78 SER B O 1
ATOM 1609 N N . VAL B 1 79 ? 17.141 7.648 7.379 1 89.12 79 VAL B N 1
ATOM 1610 C CA . VAL B 1 79 ? 17.375 8.492 8.547 1 89.12 79 VAL B CA 1
ATOM 1611 C C . VAL B 1 79 ? 16.344 9.617 8.602 1 89.12 79 VAL B C 1
ATOM 1613 O O . VAL B 1 79 ? 15.867 9.977 9.672 1 89.12 79 VAL B O 1
ATOM 1616 N N . ALA B 1 80 ? 15.977 10.102 7.449 1 90 80 ALA B N 1
ATOM 1617 C CA . ALA B 1 80 ? 15.023 11.203 7.367 1 90 80 ALA B CA 1
ATOM 1618 C C . ALA B 1 80 ? 13.664 10.789 7.918 1 90 80 ALA B C 1
ATOM 1620 O O . ALA B 1 80 ? 13.031 11.547 8.656 1 90 80 ALA B O 1
ATOM 1621 N N . MET B 1 81 ? 13.227 9.633 7.598 1 90.88 81 MET B N 1
ATOM 1622 C CA . MET B 1 81 ? 11.953 9.133 8.102 1 90.88 81 MET B CA 1
ATOM 1623 C C . MET B 1 81 ? 11.992 8.953 9.617 1 90.88 81 MET B C 1
ATOM 1625 O O . MET B 1 81 ? 11.047 9.32 10.312 1 90.88 81 MET B O 1
ATOM 1629 N N . HIS B 1 82 ? 13.086 8.477 10.117 1 92.62 82 HIS B N 1
ATOM 1630 C CA . HIS B 1 82 ? 13.242 8.266 11.555 1 92.62 82 HIS B CA 1
ATOM 1631 C C . HIS B 1 82 ? 13.227 9.586 12.312 1 92.62 82 HIS B C 1
ATOM 1633 O O . HIS B 1 82 ? 12.555 9.711 13.344 1 92.62 82 HIS B O 1
ATOM 1639 N N . THR B 1 83 ? 14.031 10.477 11.836 1 95.38 83 THR B N 1
ATOM 1640 C CA . THR B 1 83 ? 14.102 11.797 12.461 1 95.38 83 THR B CA 1
ATOM 1641 C C . THR B 1 83 ? 12.742 12.484 12.43 1 95.38 83 THR B C 1
ATOM 1643 O O . THR B 1 83 ? 12.297 13.047 13.438 1 95.38 83 THR B O 1
ATOM 1646 N N . TRP B 1 84 ? 12.117 12.484 11.25 1 96.56 84 TRP B N 1
ATOM 1647 C CA . TRP B 1 84 ? 10.797 13.086 11.102 1 96.56 84 TRP B CA 1
ATOM 1648 C C . TRP B 1 84 ? 9.812 12.477 12.094 1 96.56 84 TRP B C 1
ATOM 1650 O O . TRP B 1 84 ? 9.047 13.195 12.742 1 96.56 84 TRP B O 1
ATOM 1660 N N . TYR B 1 85 ? 9.797 11.234 12.195 1 95.69 85 TYR B N 1
ATOM 1661 C CA . TYR B 1 85 ? 8.898 10.539 13.109 1 95.69 85 TYR B CA 1
ATOM 1662 C C . TYR B 1 85 ? 9.125 11 14.547 1 95.69 85 TYR B C 1
ATOM 1664 O O . TYR B 1 85 ? 8.164 11.297 15.258 1 95.69 85 TYR B O 1
ATOM 1672 N N . ALA B 1 86 ? 10.359 11.062 14.945 1 96.25 86 ALA B N 1
ATOM 1673 C CA . ALA B 1 86 ? 10.688 11.469 16.312 1 96.25 86 ALA B CA 1
ATOM 1674 C C . ALA B 1 86 ? 10.258 12.914 16.562 1 96.25 86 ALA B C 1
ATOM 1676 O O . ALA B 1 86 ? 9.727 13.227 17.641 1 96.25 86 ALA B O 1
ATOM 1677 N N . GLU B 1 87 ? 10.438 13.773 15.617 1 97.38 87 GLU B N 1
ATOM 1678 C CA . GLU B 1 87 ? 10.188 15.203 15.773 1 97.38 87 GLU B CA 1
ATOM 1679 C C . GLU B 1 87 ? 8.688 15.508 15.758 1 97.38 87 GLU B C 1
ATOM 1681 O O . GLU B 1 87 ? 8.25 16.516 16.312 1 97.38 87 GLU B O 1
ATOM 1686 N N . THR B 1 88 ? 7.953 14.641 15.062 1 96.88 88 THR B N 1
ATOM 1687 C CA . THR B 1 88 ? 6.57 15.031 14.82 1 96.88 88 THR B CA 1
ATOM 1688 C C . THR B 1 88 ? 5.605 14 15.398 1 96.88 88 THR B C 1
ATOM 1690 O O . THR B 1 88 ? 4.426 13.977 15.039 1 96.88 88 THR B O 1
ATOM 1693 N N . HIS B 1 89 ? 6.039 13.227 16.312 1 95.06 89 HIS B N 1
ATOM 1694 C CA . HIS B 1 89 ? 5.27 12.109 16.844 1 95.06 89 HIS B CA 1
ATOM 1695 C C . HIS B 1 89 ? 3.961 12.578 17.453 1 95.06 89 HIS B C 1
ATOM 1697 O O . HIS B 1 89 ? 2.91 11.969 17.234 1 95.06 89 HIS B O 1
ATOM 1703 N N . ALA B 1 90 ? 3.979 13.656 18.219 1 96.38 90 ALA B N 1
ATOM 1704 C CA . ALA B 1 90 ? 2.771 14.18 18.859 1 96.38 90 ALA B CA 1
ATOM 1705 C C . ALA B 1 90 ? 1.731 14.578 17.812 1 96.38 90 ALA B C 1
ATOM 1707 O O . ALA B 1 90 ? 0.534 14.359 18.016 1 96.38 90 ALA B O 1
ATOM 1708 N N . ARG B 1 91 ? 2.172 15.141 16.703 1 96.44 91 ARG B N 1
ATOM 1709 C CA . ARG B 1 91 ? 1.272 15.531 15.625 1 96.44 91 ARG B CA 1
ATOM 1710 C C . ARG B 1 91 ? 0.649 14.305 14.961 1 96.44 91 ARG B C 1
ATOM 1712 O O . ARG B 1 91 ? -0.521 14.336 14.57 1 96.44 91 ARG B O 1
ATOM 1719 N N . HIS B 1 92 ? 1.384 13.234 14.82 1 95.88 92 HIS B N 1
ATOM 1720 C CA . HIS B 1 92 ? 0.855 11.992 14.266 1 95.88 92 HIS B CA 1
ATOM 1721 C C . HIS B 1 92 ? -0.346 11.5 15.07 1 95.88 92 HIS B C 1
ATOM 1723 O O . HIS B 1 92 ? -1.391 11.18 14.5 1 95.88 92 HIS B O 1
ATOM 1729 N N . GLN B 1 93 ? -0.169 11.531 16.375 1 94.06 93 GLN B N 1
ATOM 1730 C CA . GLN B 1 93 ? -1.229 11.062 17.266 1 94.06 93 GLN B CA 1
ATOM 1731 C C . GLN B 1 93 ? -2.473 11.938 17.141 1 94.06 93 GLN B C 1
ATOM 1733 O O . GLN B 1 93 ? -3.592 11.43 17.062 1 94.06 93 GLN B O 1
ATOM 1738 N N . ALA B 1 94 ? -2.234 13.156 17.125 1 95.44 94 ALA B N 1
ATOM 1739 C CA . ALA B 1 94 ? -3.344 14.102 17.078 1 95.44 94 ALA B CA 1
ATOM 1740 C C . ALA B 1 94 ? -4.102 14 15.758 1 95.44 94 ALA B C 1
ATOM 1742 O O . ALA B 1 94 ? -5.316 14.219 15.719 1 95.44 94 ALA B O 1
ATOM 1743 N N . LEU B 1 95 ? -3.477 13.57 14.656 1 95.5 95 LEU B N 1
ATOM 1744 C CA . LEU B 1 95 ? -4.066 13.594 13.32 1 95.5 95 LEU B CA 1
ATOM 1745 C C . LEU B 1 95 ? -4.473 12.188 12.883 1 95.5 95 LEU B C 1
ATOM 1747 O O . LEU B 1 95 ? -5.004 12.008 11.781 1 95.5 95 LEU B O 1
ATOM 1751 N N . GLY B 1 96 ? -4.18 11.219 13.727 1 92.19 96 GLY B N 1
ATOM 1752 C CA . GLY B 1 96 ? -4.531 9.844 13.383 1 92.19 96 GLY B CA 1
ATOM 1753 C C . GLY B 1 96 ? -3.67 9.266 12.281 1 92.19 96 GLY B C 1
ATOM 1754 O O . GLY B 1 96 ? -4.18 8.625 11.359 1 92.19 96 GLY B O 1
ATOM 1755 N N . ILE B 1 97 ? -2.385 9.539 12.344 1 93.69 97 ILE B N 1
ATOM 1756 C CA . ILE B 1 97 ? -1.437 9 11.375 1 93.69 97 ILE B CA 1
ATOM 1757 C C . ILE B 1 97 ? -0.592 7.91 12.031 1 93.69 97 ILE B C 1
ATOM 1759 O O . ILE B 1 97 ? 0.004 8.133 13.086 1 93.69 97 ILE B O 1
ATOM 1763 N N . THR B 1 98 ? -0.523 6.699 11.5 1 91.19 98 THR B N 1
ATOM 1764 C CA . THR B 1 98 ? 0.334 5.594 11.922 1 91.19 98 THR B CA 1
ATOM 1765 C C . THR B 1 98 ? 1.455 5.367 10.906 1 91.19 98 THR B C 1
ATOM 1767 O O . THR B 1 98 ? 1.217 5.367 9.703 1 91.19 98 THR B O 1
ATOM 1770 N N . VAL B 1 99 ? 2.613 5.277 11.398 1 91.88 99 VAL B N 1
ATOM 1771 C CA . VAL B 1 99 ? 3.762 4.965 10.555 1 91.88 99 VAL B CA 1
ATOM 1772 C C . VAL B 1 99 ? 4.227 3.533 10.82 1 91.88 99 VAL B C 1
ATOM 1774 O O . VAL B 1 99 ? 4.457 3.152 11.969 1 91.88 99 VAL B O 1
ATOM 1777 N N . LEU B 1 100 ? 4.344 2.779 9.758 1 89.44 100 LEU B N 1
ATOM 1778 C CA . LEU B 1 100 ? 4.832 1.413 9.906 1 89.44 100 LEU B CA 1
ATOM 1779 C C . LEU B 1 100 ? 6.332 1.339 9.633 1 89.44 100 LEU B C 1
ATOM 1781 O O . LEU B 1 100 ? 6.859 2.111 8.828 1 89.44 100 LEU B O 1
ATOM 1785 N N . GLY B 1 101 ? 7.008 0.343 10.266 1 86.88 101 GLY B N 1
ATOM 1786 C CA . GLY B 1 101 ? 8.422 0.118 9.992 1 86.88 101 GLY B CA 1
ATOM 1787 C C . GLY B 1 101 ? 8.68 -0.401 8.586 1 86.88 101 GLY B C 1
ATOM 1788 O O . GLY B 1 101 ? 7.938 -1.246 8.086 1 86.88 101 GLY B O 1
ATOM 1789 N N . SER B 1 102 ? 9.719 0.027 7.984 1 81.38 102 SER B N 1
ATOM 1790 C CA . SER B 1 102 ? 10.062 -0.338 6.613 1 81.38 102 SER B CA 1
ATOM 1791 C C . SER B 1 102 ? 10.484 -1.8 6.52 1 81.38 102 SER B C 1
ATOM 1793 O O . SER B 1 102 ? 10.523 -2.371 5.426 1 81.38 102 SER B O 1
ATOM 1795 N N . ASN B 1 103 ? 10.758 -2.414 7.57 1 78.5 103 ASN B N 1
ATOM 1796 C CA . ASN B 1 103 ? 11.242 -3.789 7.562 1 78.5 103 ASN B CA 1
ATOM 1797 C C . ASN B 1 103 ? 10.203 -4.758 8.109 1 78.5 103 ASN B C 1
ATOM 1799 O O . ASN B 1 103 ? 10.492 -5.938 8.32 1 78.5 103 ASN B O 1
ATOM 1803 N N . SER B 1 104 ? 9.008 -4.371 8.227 1 78.88 104 SER B N 1
ATOM 1804 C CA . SER B 1 104 ? 7.977 -5.207 8.828 1 78.88 104 SER B CA 1
ATOM 1805 C C . SER B 1 104 ? 6.988 -5.703 7.777 1 78.88 104 SER B C 1
ATOM 1807 O O . SER B 1 104 ? 6.723 -5.012 6.789 1 78.88 104 SER B O 1
ATOM 1809 N N . MET B 1 105 ? 6.582 -6.926 8 1 84.56 105 MET B N 1
ATOM 1810 C CA . MET B 1 105 ? 5.418 -7.391 7.25 1 84.56 105 MET B CA 1
ATOM 1811 C C . MET B 1 105 ? 4.125 -6.957 7.93 1 84.56 105 MET B C 1
ATOM 1813 O O . MET B 1 105 ? 3.904 -7.254 9.102 1 84.56 105 MET B O 1
ATOM 1817 N N . VAL B 1 106 ? 3.4 -6.215 7.281 1 84.94 106 VAL B N 1
ATOM 1818 C CA . VAL B 1 106 ? 2.211 -5.656 7.918 1 84.94 106 VAL B CA 1
ATOM 1819 C C . VAL B 1 106 ? 1.033 -5.707 6.945 1 84.94 106 VAL B C 1
ATOM 1821 O O . VAL B 1 106 ? 1.205 -5.508 5.742 1 84.94 106 VAL B O 1
ATOM 1824 N N . SER B 1 107 ? -0.173 -5.922 7.516 1 86.12 107 SER B N 1
ATOM 1825 C CA . SER B 1 107 ? -1.425 -5.848 6.77 1 86.12 107 SER B CA 1
ATOM 1826 C C . SER B 1 107 ? -2.363 -4.805 7.367 1 86.12 107 SER B C 1
ATOM 1828 O O . SER B 1 107 ? -2.434 -4.652 8.586 1 86.12 107 SER B O 1
ATOM 1830 N N . MET B 1 108 ? -2.848 -4.051 6.469 1 84.06 108 MET B N 1
ATOM 1831 C CA . MET B 1 108 ? -3.883 -3.139 6.949 1 84.06 108 MET B CA 1
ATOM 1832 C C . MET B 1 108 ? -5.246 -3.826 6.973 1 84.06 108 MET B C 1
ATOM 1834 O O . MET B 1 108 ? -5.617 -4.504 6.016 1 84.06 108 MET B O 1
ATOM 1838 N N . GLN B 1 109 ? -5.914 -4.098 8.266 1 77.19 109 GLN B N 1
ATOM 1839 C CA . GLN B 1 109 ? -7.219 -4.742 8.375 1 77.19 109 GLN B CA 1
ATOM 1840 C C . GLN B 1 109 ? -8.336 -3.711 8.484 1 77.19 109 GLN B C 1
ATOM 1842 O O . GLN B 1 109 ? -8.156 -2.658 9.102 1 77.19 109 GLN B O 1
ATOM 1847 N N . ASP B 1 110 ? -9.414 -3.355 7.773 1 57.53 110 ASP B N 1
ATOM 1848 C CA . ASP B 1 110 ? -10.477 -2.354 7.672 1 57.53 110 ASP B CA 1
ATOM 1849 C C . ASP B 1 110 ? -11.188 -2.172 9.008 1 57.53 110 ASP B C 1
ATOM 1851 O O . ASP B 1 110 ? -11.719 -1.095 9.297 1 57.53 110 ASP B O 1
ATOM 1855 N N . ASP B 1 111 ? -11.867 -2.342 9.977 1 53.47 111 ASP B N 1
ATOM 1856 C CA . ASP B 1 111 ? -12.734 -1.54 10.836 1 53.47 111 ASP B CA 1
ATOM 1857 C C . ASP B 1 111 ? -12.008 -0.287 11.328 1 53.47 111 ASP B C 1
ATOM 1859 O O . ASP B 1 111 ? -12.648 0.737 11.586 1 53.47 111 ASP B O 1
ATOM 1863 N N . ALA B 1 112 ? -11.234 1.116 10.703 1 51.91 112 ALA B N 1
ATOM 1864 C CA . ALA B 1 112 ? -10.625 2.41 11 1 51.91 112 ALA B CA 1
ATOM 1865 C C . ALA B 1 112 ? -9.102 2.312 11.016 1 51.91 112 ALA B C 1
ATOM 1867 O O . ALA B 1 112 ? -8.422 3.283 11.344 1 51.91 112 ALA B O 1
ATOM 1868 N N . PHE B 1 113 ? -8.383 1.37 10.602 1 59.06 113 PHE B N 1
ATOM 1869 C CA . PHE B 1 113 ? -7.086 1.166 9.969 1 59.06 113 PHE B CA 1
ATOM 1870 C C . PHE B 1 113 ? -6.238 0.191 10.781 1 59.06 113 PHE B C 1
ATOM 1872 O O . PHE B 1 113 ? -5.195 0.564 11.32 1 59.06 113 PHE B O 1
ATOM 1879 N N . PRO B 1 114 ? -6.699 -0.911 11.258 1 66.25 114 PRO B N 1
ATOM 1880 C CA . PRO B 1 114 ? -5.867 -1.734 12.141 1 66.25 114 PRO B CA 1
ATOM 1881 C C . PRO B 1 114 ? -4.691 -2.383 11.406 1 66.25 114 PRO B C 1
ATOM 1883 O O . PRO B 1 114 ? -4.898 -3.176 10.484 1 66.25 114 PRO B O 1
ATOM 1886 N N . ALA B 1 115 ? -3.506 -1.507 11.484 1 75.12 115 ALA B N 1
ATOM 1887 C CA . ALA B 1 115 ? -2.295 -2.186 11.031 1 75.12 115 ALA B CA 1
ATOM 1888 C C . ALA B 1 115 ? -1.995 -3.408 11.898 1 75.12 115 ALA B C 1
ATOM 1890 O O . ALA B 1 115 ? -2.125 -3.355 13.117 1 75.12 115 ALA B O 1
ATOM 1891 N N . CYS B 1 116 ? -1.865 -4.516 11.219 1 76 116 CYS B N 1
ATOM 1892 C CA . CYS B 1 116 ? -1.477 -5.727 11.938 1 76 116 CYS B CA 1
ATOM 1893 C C . CYS B 1 116 ? -0.148 -6.262 11.414 1 76 116 CYS B C 1
ATOM 1895 O O . CYS B 1 116 ? 0.044 -6.391 10.203 1 76 116 CYS B O 1
ATOM 1897 N N . LYS B 1 117 ? 0.789 -6.398 12.438 1 78.88 117 LYS B N 1
ATOM 1898 C CA . LYS B 1 117 ? 2.006 -7.105 12.055 1 78.88 117 LYS B CA 1
ATOM 1899 C C . LYS B 1 117 ? 1.718 -8.578 11.766 1 78.88 117 LYS B C 1
ATOM 1901 O O . LYS B 1 117 ? 1.096 -9.266 12.578 1 78.88 117 LYS B O 1
ATOM 1906 N N . VAL B 1 118 ? 1.964 -8.938 10.641 1 78.44 118 VAL B N 1
ATOM 1907 C CA . VAL B 1 118 ? 1.807 -10.336 10.258 1 78.44 118 VAL B CA 1
ATOM 1908 C C . VAL B 1 118 ? 3.111 -11.094 10.508 1 78.44 118 VAL B C 1
ATOM 1910 O O . VAL B 1 118 ? 4.16 -10.719 9.977 1 78.44 118 VAL B O 1
ATOM 1913 N N . GLU B 1 119 ? 3.135 -11.953 11.617 1 69.88 119 GLU B N 1
ATOM 1914 C CA . GLU B 1 119 ? 4.285 -12.805 11.906 1 69.88 119 GLU B CA 1
ATOM 1915 C C . GLU B 1 119 ? 3.996 -14.266 11.555 1 69.88 119 GLU B C 1
ATOM 1917 O O . GLU B 1 119 ? 2.891 -14.758 11.797 1 69.88 119 GLU B O 1
ATOM 1922 N N . PHE B 1 120 ? 4.801 -14.93 10.617 1 62.91 120 PHE B N 1
ATOM 1923 C CA . PHE B 1 120 ? 4.609 -16.344 10.328 1 62.91 120 PHE B CA 1
ATOM 1924 C C . PHE B 1 120 ? 5.688 -17.188 11.008 1 62.91 120 PHE B C 1
ATOM 1926 O O . PHE B 1 120 ? 6.793 -16.703 11.266 1 62.91 120 PHE B O 1
#